Protein AF-A0A1N6IZY2-F1 (afdb_monomer)

Mean predicted aligned error: 10.43 Å

Structure (mmCIF, N/CA/C/O backbone):
data_AF-A0A1N6IZY2-F1
#
_entry.id   AF-A0A1N6IZY2-F1
#
loop_
_atom_site.group_PDB
_atom_site.id
_atom_site.type_symbol
_atom_site.label_atom_id
_atom_site.label_alt_id
_atom_site.label_comp_id
_atom_site.label_asym_id
_atom_site.label_entity_id
_atom_site.label_seq_id
_atom_site.pdbx_PDB_ins_code
_atom_site.Cartn_x
_atom_site.Cartn_y
_atom_site.Cartn_z
_atom_site.occupancy
_atom_site.B_iso_or_equiv
_atom_site.auth_seq_id
_atom_site.auth_comp_id
_atom_site.auth_asym_id
_atom_site.auth_atom_id
_atom_site.pdbx_PDB_model_num
ATOM 1 N N . MET A 1 1 ? 24.055 24.387 -54.851 1.00 26.03 1 MET A N 1
ATOM 2 C CA . MET A 1 1 ? 23.984 24.965 -53.488 1.00 26.03 1 MET A CA 1
ATOM 3 C C . MET A 1 1 ? 22.528 24.938 -53.028 1.00 26.03 1 MET A C 1
ATOM 5 O O . MET A 1 1 ? 21.697 25.238 -53.873 1.00 26.03 1 MET A O 1
ATOM 9 N N . PRO A 1 2 ? 22.194 24.720 -51.745 1.00 39.88 2 PRO A N 1
ATOM 10 C CA . PRO A 1 2 ? 22.764 23.781 -50.778 1.00 39.88 2 PRO A CA 1
ATOM 11 C C . PRO A 1 2 ? 21.695 22.894 -50.077 1.00 39.88 2 PRO A C 1
ATOM 13 O O . PRO A 1 2 ? 20.494 23.016 -50.289 1.00 39.88 2 PRO A O 1
ATOM 16 N N . HIS A 1 3 ? 22.217 21.978 -49.259 1.00 31.48 3 HIS A N 1
ATOM 17 C CA . HIS A 1 3 ? 21.619 20.873 -48.506 1.00 31.48 3 HIS A CA 1
ATOM 18 C C . HIS A 1 3 ? 20.500 21.202 -47.496 1.00 31.48 3 HIS A C 1
ATOM 20 O O . HIS A 1 3 ? 20.624 22.119 -46.689 1.00 31.48 3 HIS A O 1
ATOM 26 N N . LEU A 1 4 ? 19.509 20.302 -47.419 1.00 35.94 4 LEU A N 1
ATOM 27 C CA . LEU A 1 4 ? 18.670 20.055 -46.238 1.00 35.94 4 LEU A CA 1
ATOM 28 C C . LEU A 1 4 ? 19.427 19.158 -45.241 1.00 35.94 4 LEU A C 1
ATOM 30 O O . LEU A 1 4 ? 19.932 18.102 -45.627 1.00 35.94 4 LEU A O 1
ATOM 34 N N . SER A 1 5 ? 19.479 19.549 -43.962 1.00 37.81 5 SER A N 1
ATOM 35 C CA . SER A 1 5 ? 20.036 18.724 -42.879 1.00 37.81 5 SER A CA 1
ATOM 36 C C . SER A 1 5 ? 18.986 18.413 -41.808 1.00 37.81 5 SER A C 1
ATOM 38 O O . SER A 1 5 ? 18.181 19.265 -41.430 1.00 37.81 5 SER A O 1
ATOM 40 N N . LYS A 1 6 ? 19.003 17.161 -41.334 1.00 41.75 6 LYS A N 1
ATOM 41 C CA . LYS A 1 6 ? 18.193 16.628 -40.235 1.00 41.75 6 LYS A CA 1
ATOM 42 C C . LYS A 1 6 ? 18.539 17.356 -38.935 1.00 41.75 6 LYS A C 1
ATOM 44 O O . LYS A 1 6 ? 19.622 17.120 -38.405 1.00 41.75 6 LYS A O 1
ATOM 49 N N . ARG A 1 7 ? 17.616 18.148 -38.377 1.00 32.34 7 ARG A N 1
ATOM 50 C CA . ARG A 1 7 ? 17.574 18.435 -36.933 1.00 32.34 7 ARG A CA 1
ATOM 51 C C . ARG A 1 7 ? 16.245 19.065 -36.494 1.00 32.34 7 ARG A C 1
ATOM 53 O O . ARG A 1 7 ? 15.873 20.148 -36.923 1.00 32.34 7 ARG A O 1
ATOM 60 N N . THR A 1 8 ? 15.623 18.358 -35.550 1.00 34.31 8 THR A N 1
ATOM 61 C CA . THR A 1 8 ? 14.875 18.914 -34.413 1.00 34.31 8 THR A CA 1
ATOM 62 C C . THR A 1 8 ? 13.380 19.189 -34.594 1.00 34.31 8 THR A C 1
ATOM 64 O O . THR A 1 8 ? 12.865 20.276 -34.363 1.00 34.31 8 THR A O 1
ATOM 67 N N . PHE A 1 9 ? 12.673 18.099 -34.874 1.00 31.27 9 PHE A N 1
ATOM 68 C CA . PHE A 1 9 ? 11.411 17.739 -34.227 1.00 31.27 9 PHE A CA 1
ATOM 69 C C . PHE A 1 9 ? 11.637 17.701 -32.698 1.00 31.27 9 PHE A C 1
ATOM 71 O O . PHE A 1 9 ? 12.293 16.771 -32.247 1.00 31.27 9 PHE A O 1
ATOM 78 N N . LEU A 1 10 ? 11.247 18.747 -31.947 1.00 32.00 10 LEU A N 1
ATOM 79 C CA . LEU A 1 10 ? 11.059 18.799 -30.472 1.00 32.00 10 LEU A CA 1
ATOM 80 C C . LEU A 1 10 ? 10.998 20.265 -29.994 1.00 32.00 10 LEU A C 1
ATOM 82 O O . LEU A 1 10 ? 11.992 20.808 -29.520 1.00 32.00 10 LEU A O 1
ATOM 86 N N . ARG A 1 11 ? 9.830 20.911 -30.101 1.00 28.31 11 ARG A N 1
ATOM 87 C CA . ARG A 1 11 ? 9.460 22.103 -29.308 1.00 28.31 11 ARG A CA 1
ATOM 88 C C . ARG A 1 11 ? 7.939 22.215 -29.228 1.00 28.31 11 ARG A C 1
ATOM 90 O O . ARG A 1 11 ? 7.348 22.927 -30.028 1.00 28.31 11 ARG A O 1
ATOM 97 N N . SER A 1 12 ? 7.318 21.487 -28.299 1.00 28.22 12 SER A N 1
ATOM 98 C CA . SER A 1 12 ? 5.980 21.781 -27.742 1.00 28.22 12 SER A CA 1
ATOM 99 C C . SER A 1 12 ? 5.703 20.913 -26.505 1.00 28.22 12 SER A C 1
ATOM 101 O O . SER A 1 12 ? 4.715 20.200 -26.468 1.00 28.22 12 SER A O 1
ATOM 103 N N . ILE A 1 13 ? 6.587 20.944 -25.502 1.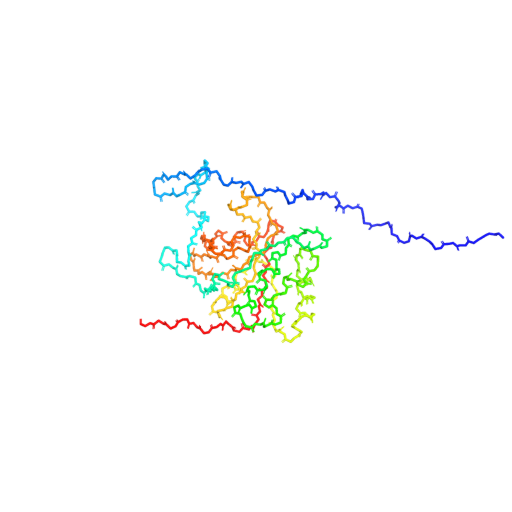00 28.56 13 ILE A N 1
ATOM 104 C CA . ILE A 1 13 ? 6.245 20.623 -24.102 1.00 28.56 13 ILE A CA 1
ATOM 105 C C . ILE A 1 13 ? 7.092 21.564 -23.241 1.00 28.56 13 ILE A C 1
ATOM 107 O O . ILE A 1 13 ? 8.236 21.276 -22.906 1.00 28.56 13 ILE A O 1
ATOM 111 N N . ALA A 1 14 ? 6.555 22.752 -22.985 1.00 29.17 14 ALA A N 1
ATOM 112 C CA . ALA A 1 14 ? 7.123 23.738 -22.077 1.00 29.17 14 ALA A CA 1
ATOM 113 C C . ALA A 1 14 ? 5.992 24.251 -21.181 1.00 29.17 14 ALA A C 1
ATOM 115 O O . ALA A 1 14 ? 5.401 25.289 -21.450 1.00 29.17 14 ALA A O 1
ATOM 116 N N . ALA A 1 15 ? 5.660 23.458 -20.166 1.00 29.06 15 ALA A N 1
ATOM 117 C CA . ALA A 1 15 ? 5.030 23.860 -18.910 1.00 29.06 15 ALA A CA 1
ATOM 118 C C . ALA A 1 15 ? 5.058 22.633 -17.985 1.00 29.06 15 ALA A C 1
ATOM 120 O O . ALA A 1 15 ? 4.802 21.525 -18.442 1.00 29.06 15 ALA A O 1
ATOM 121 N N . ILE A 1 16 ? 5.341 22.841 -16.697 1.00 29.08 16 ILE A N 1
ATOM 122 C CA . ILE A 1 16 ? 5.598 21.823 -15.656 1.00 29.08 16 ILE A CA 1
ATOM 123 C C . ILE A 1 16 ? 7.063 21.340 -15.618 1.00 29.08 16 ILE A C 1
ATOM 125 O O . ILE A 1 16 ? 7.386 20.162 -15.535 1.00 29.08 16 ILE A O 1
ATOM 129 N N . THR A 1 17 ? 7.985 22.301 -15.604 1.00 31.56 17 THR A N 1
ATOM 130 C CA . THR A 1 17 ? 9.212 22.192 -14.805 1.00 31.56 17 THR A CA 1
ATOM 131 C C . THR A 1 17 ? 9.039 23.068 -13.570 1.00 31.56 17 THR A C 1
ATOM 133 O O . THR A 1 17 ? 9.272 24.273 -13.629 1.00 31.56 17 THR A O 1
ATOM 136 N N . MET A 1 18 ? 8.618 22.474 -12.456 1.00 27.31 18 MET A N 1
ATOM 137 C CA . MET A 1 18 ? 8.897 23.006 -11.123 1.00 27.31 18 MET A CA 1
ATOM 138 C C . MET A 1 18 ? 9.460 21.857 -10.296 1.00 27.31 18 MET A C 1
ATOM 140 O O . MET A 1 18 ? 8.843 20.801 -10.186 1.00 27.31 18 MET A O 1
ATOM 144 N N . GLY A 1 19 ? 10.693 22.046 -9.831 1.00 25.36 19 GLY A N 1
ATOM 145 C CA . GLY A 1 19 ? 11.471 21.035 -9.138 1.00 25.36 19 GLY A CA 1
ATOM 146 C C . GLY A 1 19 ? 10.796 20.582 -7.851 1.00 25.36 19 GLY A C 1
ATOM 147 O O . GLY A 1 19 ? 10.454 21.396 -6.997 1.00 25.36 19 GLY A O 1
ATOM 148 N N . SER A 1 20 ? 10.659 19.268 -7.706 1.00 29.64 20 SER A N 1
ATOM 149 C CA . SER A 1 20 ? 10.486 18.651 -6.398 1.00 29.64 20 SER A CA 1
ATOM 150 C C . SER A 1 20 ? 11.829 18.746 -5.664 1.00 29.64 20 SER A C 1
ATOM 152 O O . SER A 1 20 ? 12.854 18.390 -6.258 1.00 29.64 20 SER A O 1
ATOM 154 N N . PRO A 1 21 ? 11.885 19.246 -4.419 1.00 30.88 21 PRO A N 1
ATOM 155 C CA . PRO A 1 21 ? 13.135 19.301 -3.685 1.00 30.88 21 PRO A CA 1
ATOM 156 C C . PRO A 1 21 ? 13.629 17.882 -3.397 1.00 30.88 21 PRO A C 1
ATOM 158 O O . PRO A 1 21 ? 12.852 16.948 -3.190 1.00 30.88 21 PRO A O 1
ATOM 161 N N . ALA A 1 22 ? 14.951 17.753 -3.429 1.00 31.12 22 ALA A N 1
ATOM 162 C CA . ALA A 1 22 ? 15.695 16.544 -3.141 1.00 31.12 22 ALA A CA 1
ATOM 163 C C . ALA A 1 22 ? 15.209 15.858 -1.853 1.00 31.12 22 ALA A C 1
ATOM 165 O O . ALA A 1 22 ? 15.053 16.498 -0.813 1.00 31.12 22 ALA A O 1
ATOM 166 N N . PHE A 1 23 ? 15.043 14.535 -1.924 1.00 38.53 23 PHE A N 1
ATOM 167 C CA . PHE A 1 23 ? 14.938 13.648 -0.767 1.00 38.53 23 PHE A CA 1
ATOM 168 C C . PHE A 1 23 ? 16.240 13.760 0.047 1.00 38.53 23 PHE A C 1
ATOM 170 O O . PHE A 1 23 ? 17.234 13.089 -0.224 1.00 38.53 23 PHE A O 1
ATOM 177 N N . GLY A 1 24 ? 16.255 14.675 1.013 1.00 30.94 24 GLY A N 1
ATOM 178 C CA . GLY A 1 24 ? 17.400 14.981 1.857 1.00 30.94 24 GLY A CA 1
ATOM 179 C C . GLY A 1 24 ? 16.979 15.062 3.317 1.00 30.94 24 GLY A C 1
ATOM 180 O O . GLY A 1 24 ? 16.247 15.961 3.701 1.00 30.94 24 GLY A O 1
ATOM 181 N N . GLN A 1 25 ? 17.508 14.130 4.112 1.00 27.73 25 GLN A N 1
ATOM 182 C CA . GLN A 1 25 ? 17.476 14.075 5.578 1.00 27.73 25 GLN A CA 1
ATOM 183 C C . GLN A 1 25 ? 16.106 13.824 6.230 1.00 27.73 25 GLN A C 1
ATOM 185 O O . GLN A 1 25 ? 15.314 14.723 6.491 1.00 27.73 25 GLN A O 1
ATOM 190 N N . ILE A 1 26 ? 15.903 12.567 6.635 1.00 38.81 26 ILE A N 1
ATOM 191 C CA . ILE A 1 26 ? 15.009 12.217 7.741 1.00 38.81 26 ILE A CA 1
ATOM 192 C C . ILE A 1 26 ? 15.511 12.987 8.970 1.00 38.81 26 ILE A C 1
ATOM 194 O O . ILE A 1 26 ? 16.562 12.659 9.527 1.00 38.81 26 ILE A O 1
ATOM 198 N N . LEU A 1 27 ? 14.792 14.039 9.366 1.00 33.94 27 LEU A N 1
ATOM 199 C CA . LEU A 1 27 ? 15.029 14.720 10.634 1.00 33.94 27 LEU A CA 1
ATOM 200 C C . LEU A 1 27 ? 14.915 13.681 11.758 1.00 33.94 27 LEU A C 1
ATOM 202 O O . LEU A 1 27 ? 13.948 12.921 11.821 1.00 33.94 27 LEU A O 1
ATOM 206 N N . LYS A 1 28 ? 15.928 13.621 12.630 1.00 30.73 28 LYS A N 1
ATOM 207 C CA . LYS A 1 28 ? 15.891 12.785 13.837 1.00 30.73 28 LYS A CA 1
ATOM 208 C C . LYS A 1 28 ? 14.615 13.125 14.625 1.00 30.73 28 LYS A C 1
ATOM 210 O O . LYS A 1 28 ? 14.356 14.316 14.808 1.00 30.73 28 LYS A O 1
ATOM 215 N N . PRO A 1 29 ? 13.834 12.139 15.105 1.00 38.81 29 PRO A N 1
ATOM 216 C CA . PRO A 1 29 ? 12.636 12.442 15.874 1.00 38.81 29 PRO A CA 1
ATOM 217 C C . PRO A 1 29 ? 13.006 13.225 17.141 1.00 38.81 29 PRO A C 1
ATOM 219 O O . PRO A 1 29 ? 13.958 12.879 17.847 1.00 38.81 29 PRO A O 1
ATOM 222 N N . ALA A 1 30 ? 12.255 14.297 17.395 1.00 41.53 30 ALA A N 1
ATOM 223 C CA . ALA A 1 30 ? 12.335 15.115 18.601 1.00 41.53 30 ALA A CA 1
ATOM 224 C C . ALA A 1 30 ? 12.075 14.268 19.872 1.00 41.53 30 ALA A C 1
ATOM 226 O O . ALA A 1 30 ? 11.455 13.203 19.783 1.00 41.53 30 ALA A O 1
ATOM 227 N N . PRO A 1 31 ? 12.562 14.698 21.055 1.00 38.88 31 PRO A N 1
ATOM 228 C CA . PRO A 1 31 ? 12.510 13.899 22.279 1.00 38.88 31 PRO A CA 1
ATOM 229 C C . PRO A 1 31 ? 11.082 13.523 22.694 1.00 38.88 31 PRO A C 1
ATOM 231 O O . PRO A 1 31 ? 10.149 14.315 22.586 1.00 38.88 31 PRO A O 1
ATOM 234 N N . LYS A 1 32 ? 10.947 12.299 23.217 1.00 44.34 32 LYS A N 1
ATOM 235 C CA . LYS A 1 32 ? 9.697 11.716 23.717 1.00 44.34 32 LYS A CA 1
ATOM 236 C C . LYS A 1 32 ? 9.216 12.453 24.971 1.00 44.34 32 LYS A C 1
ATOM 238 O O . LYS A 1 32 ? 9.990 12.617 25.915 1.00 44.34 32 LYS A O 1
ATOM 243 N N . ARG A 1 33 ? 7.930 12.808 25.028 1.00 49.81 33 ARG A N 1
ATOM 244 C CA . ARG A 1 33 ? 7.232 13.145 26.282 1.00 49.81 33 ARG A CA 1
ATOM 245 C C . ARG A 1 33 ? 5.971 12.300 26.416 1.00 49.81 33 ARG A C 1
ATOM 247 O O . ARG A 1 33 ? 5.330 11.990 25.418 1.00 49.81 33 ARG A O 1
ATOM 254 N N . ILE A 1 34 ? 5.641 11.914 27.647 1.00 47.94 34 ILE A N 1
ATOM 255 C CA . ILE A 1 34 ? 4.383 11.241 27.979 1.00 47.94 34 ILE A CA 1
ATOM 256 C C . ILE A 1 34 ? 3.525 12.252 28.735 1.00 47.94 34 ILE A C 1
ATOM 258 O O . ILE A 1 34 ? 3.953 12.745 29.777 1.00 47.94 34 ILE A O 1
ATOM 262 N N . ILE A 1 35 ? 2.343 12.565 28.204 1.00 48.62 35 ILE A N 1
ATOM 263 C CA . ILE A 1 35 ? 1.320 13.377 28.880 1.00 48.62 35 ILE A CA 1
ATOM 264 C C . ILE A 1 35 ? 0.031 12.556 28.870 1.00 48.62 35 ILE A C 1
ATOM 266 O O . ILE A 1 35 ? -0.360 12.055 27.818 1.00 48.62 35 ILE A O 1
ATOM 270 N N . ASP A 1 36 ? -0.583 12.360 30.038 1.00 41.34 36 ASP A N 1
ATOM 271 C CA . ASP A 1 36 ? -1.845 11.621 30.214 1.00 41.34 36 ASP A CA 1
ATOM 272 C C . ASP A 1 36 ? -1.877 10.242 29.524 1.00 41.34 36 ASP A C 1
ATOM 274 O O . ASP A 1 36 ? -2.862 9.843 28.906 1.00 41.34 36 ASP A O 1
ATOM 278 N N . GLY A 1 37 ? -0.758 9.511 29.591 1.00 39.62 37 GLY A N 1
ATOM 279 C CA . GLY A 1 37 ? -0.620 8.174 29.002 1.00 39.62 37 GLY A CA 1
ATOM 280 C C . GLY A 1 37 ? -0.422 8.145 27.481 1.00 39.62 37 GLY A C 1
ATOM 281 O O . GLY A 1 37 ? -0.352 7.062 26.906 1.00 39.62 37 GLY A O 1
ATOM 282 N N . ARG A 1 38 ? -0.290 9.300 26.817 1.00 42.03 38 ARG A N 1
ATOM 283 C CA . ARG A 1 38 ? -0.060 9.400 25.367 1.00 42.03 38 ARG A CA 1
ATOM 284 C C . ARG A 1 38 ? 1.405 9.700 25.067 1.00 42.03 38 ARG A C 1
ATOM 286 O O . ARG A 1 38 ? 1.998 10.588 25.680 1.00 42.03 38 ARG A O 1
ATOM 293 N N . ILE A 1 39 ? 1.986 8.965 24.118 1.00 47.09 39 ILE A N 1
ATOM 294 C CA . ILE A 1 39 ? 3.338 9.226 23.608 1.00 47.09 39 ILE A CA 1
ATOM 295 C C . ILE A 1 39 ? 3.253 10.408 22.645 1.00 47.09 39 ILE A C 1
ATOM 297 O O . ILE A 1 39 ? 2.624 10.306 21.595 1.00 47.09 39 ILE A O 1
ATOM 301 N N . ILE A 1 40 ? 3.900 11.515 22.995 1.00 45.56 40 ILE A N 1
ATOM 302 C CA . ILE A 1 40 ? 3.947 12.716 22.169 1.00 45.56 40 ILE A CA 1
ATOM 303 C C . ILE A 1 40 ? 5.320 12.825 21.500 1.00 45.56 40 ILE A C 1
ATOM 305 O O . ILE A 1 40 ? 6.363 12.788 22.164 1.00 45.56 40 ILE A O 1
ATOM 309 N N . TYR A 1 41 ? 5.300 12.989 20.177 1.00 43.47 41 TYR A N 1
ATOM 310 C CA . TYR A 1 41 ? 6.440 13.417 19.371 1.00 43.47 41 TYR A CA 1
ATOM 311 C C . TYR A 1 41 ? 6.241 14.900 18.998 1.00 43.47 41 TYR A C 1
ATOM 313 O O . TYR A 1 41 ? 5.484 15.208 18.083 1.00 43.47 41 TYR A O 1
ATOM 321 N N . GLY A 1 42 ? 6.898 15.827 19.708 1.00 47.53 42 GLY A N 1
ATOM 322 C CA . GLY A 1 42 ? 6.762 17.283 19.486 1.00 47.53 42 GLY A CA 1
ATOM 323 C C . GLY A 1 42 ? 5.617 17.955 20.266 1.00 47.53 42 GLY A C 1
ATOM 324 O O . GLY A 1 42 ? 5.081 17.367 21.192 1.00 47.53 42 GLY A O 1
ATOM 325 N N . ASP A 1 43 ? 5.253 19.196 19.924 1.00 31.50 43 ASP A N 1
ATOM 326 C CA . ASP A 1 43 ? 4.245 20.008 20.648 1.00 31.50 43 ASP A CA 1
ATOM 327 C C . ASP A 1 43 ? 2.797 19.824 20.133 1.00 31.50 43 ASP A C 1
ATOM 329 O O . ASP A 1 43 ? 1.938 20.684 20.328 1.00 31.50 43 ASP A O 1
ATOM 333 N N . PHE A 1 44 ? 2.493 18.712 19.456 1.00 38.50 44 PHE A N 1
ATOM 334 C CA . PHE A 1 44 ? 1.191 18.503 18.816 1.00 38.50 44 PHE A CA 1
ATOM 335 C C . PHE A 1 44 ? 0.320 17.506 1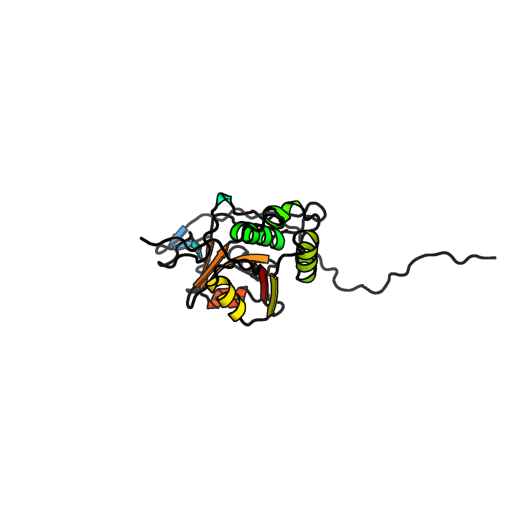9.590 1.00 38.50 44 PHE A C 1
ATOM 337 O O . PHE A 1 44 ? 0.635 16.323 19.704 1.00 38.50 44 PHE A O 1
ATOM 344 N N . VAL A 1 45 ? -0.819 17.991 20.093 1.00 33.53 45 VAL A N 1
ATOM 345 C CA . VAL A 1 45 ? -1.934 17.159 20.564 1.00 33.53 45 VAL A CA 1
ATOM 346 C C . VAL A 1 45 ? -2.812 16.854 19.351 1.00 33.53 45 VAL A C 1
ATOM 348 O O . VAL A 1 45 ? -3.526 17.729 18.865 1.00 33.53 45 VAL A O 1
ATOM 351 N N . TYR A 1 46 ? -2.731 15.632 18.825 1.00 46.59 46 TYR A N 1
ATOM 352 C CA . TYR A 1 46 ? -3.552 15.208 17.690 1.00 46.59 46 TYR A CA 1
ATOM 353 C C . TYR A 1 46 ? -4.983 14.891 18.146 1.00 46.59 46 TYR A C 1
ATOM 355 O O . TYR A 1 46 ? -5.204 14.388 19.250 1.00 46.59 46 TYR A O 1
ATOM 363 N N . GLY A 1 47 ? -5.962 15.244 17.306 1.00 40.62 47 GLY A N 1
ATOM 364 C CA . GLY A 1 47 ? -7.382 15.006 17.568 1.00 40.62 47 GLY A CA 1
ATOM 365 C C . GLY A 1 47 ? -7.701 13.519 17.747 1.00 40.62 47 GLY A C 1
ATOM 366 O O . GLY A 1 47 ? -6.915 12.658 17.365 1.00 40.62 47 GLY A O 1
ATOM 367 N N . ALA A 1 48 ? -8.877 13.220 18.301 1.00 50.78 48 ALA A N 1
ATOM 368 C CA . ALA A 1 48 ? -9.313 11.862 18.652 1.00 50.78 48 ALA A CA 1
ATOM 369 C C . ALA A 1 48 ? -9.298 10.832 17.494 1.00 50.78 48 ALA A C 1
ATOM 371 O O . ALA A 1 48 ? -9.356 9.639 17.769 1.00 50.78 48 ALA A O 1
ATOM 372 N N . ASP A 1 49 ? -9.171 11.282 16.239 1.00 65.25 49 ASP A N 1
ATOM 373 C CA . ASP A 1 49 ? -9.186 10.458 15.019 1.00 65.25 49 ASP A CA 1
ATOM 374 C C . ASP A 1 49 ? -7.807 10.328 14.324 1.00 65.25 49 ASP A C 1
ATOM 376 O O . ASP A 1 49 ? -7.739 9.779 13.222 1.00 65.25 49 ASP A O 1
ATOM 380 N N . GLY A 1 50 ? -6.731 10.882 14.903 1.00 76.00 50 GLY A N 1
ATOM 381 C CA . GLY A 1 50 ? -5.382 10.870 14.314 1.00 76.00 50 GLY A CA 1
ATOM 382 C C . GLY A 1 50 ? -4.752 9.475 14.239 1.00 76.00 50 GLY A C 1
ATOM 383 O O . GLY A 1 50 ? -5.207 8.543 14.905 1.00 76.00 50 GLY A O 1
ATOM 384 N N . ALA A 1 51 ? -3.698 9.326 13.431 1.00 89.56 51 ALA A N 1
ATOM 385 C CA . ALA A 1 51 ? -3.019 8.039 13.309 1.00 89.56 51 ALA A CA 1
ATOM 386 C C . ALA A 1 51 ? -2.055 7.766 14.474 1.00 89.56 51 ALA A C 1
ATOM 388 O O . ALA A 1 51 ? -1.413 8.672 15.010 1.00 89.56 51 ALA A O 1
ATOM 389 N N . VAL A 1 52 ? -1.926 6.494 14.849 1.00 93.44 52 VAL A N 1
ATOM 390 C CA . VAL A 1 52 ? -1.063 6.004 15.927 1.00 93.44 52 VAL A CA 1
ATOM 391 C C . VAL A 1 52 ? -0.176 4.885 15.395 1.00 93.44 52 VAL A C 1
ATOM 393 O O . VAL A 1 52 ? -0.613 4.020 14.640 1.00 93.44 52 VAL A O 1
ATOM 396 N N . VAL A 1 53 ? 1.093 4.896 15.799 1.00 95.00 53 VAL A N 1
ATOM 397 C CA . VAL A 1 53 ? 2.020 3.801 15.507 1.00 95.00 53 VAL A CA 1
ATOM 398 C C . VAL A 1 53 ? 1.872 2.718 16.567 1.00 95.00 53 VAL A C 1
ATOM 400 O O . VAL A 1 53 ? 2.096 2.999 17.744 1.00 95.00 53 VAL A O 1
ATOM 403 N N . ASP A 1 54 ? 1.548 1.499 16.147 1.00 93.00 54 ASP A N 1
ATOM 404 C CA . ASP A 1 54 ? 1.324 0.361 17.043 1.00 93.00 54 ASP A CA 1
ATOM 405 C C . ASP A 1 54 ? 1.827 -0.965 16.432 1.00 93.00 54 ASP A C 1
ATOM 407 O O . ASP A 1 54 ? 2.417 -0.999 15.342 1.00 93.00 54 ASP A O 1
ATOM 411 N N . GLY A 1 55 ? 1.629 -2.057 17.172 1.00 93.31 55 GLY A N 1
ATOM 412 C CA . GLY A 1 55 ? 1.847 -3.431 16.731 1.00 93.31 55 GLY A CA 1
ATOM 413 C C . GLY A 1 55 ? 0.693 -3.995 15.884 1.00 93.31 55 GLY A C 1
ATOM 414 O O . GLY A 1 55 ? -0.143 -3.241 15.385 1.00 93.31 55 GLY A O 1
ATOM 415 N N . PRO A 1 56 ? 0.639 -5.327 15.700 1.00 95.56 56 PRO A N 1
ATOM 416 C CA . PRO A 1 56 ? -0.410 -5.987 14.916 1.00 95.56 56 PRO A CA 1
ATOM 417 C C . PRO A 1 56 ? -1.789 -5.971 15.595 1.00 95.56 56 PRO A C 1
ATOM 419 O O . PRO A 1 56 ? -2.773 -6.358 14.972 1.00 95.56 56 PRO A O 1
ATOM 422 N N . ILE A 1 57 ? -1.873 -5.522 16.852 1.00 95.88 57 ILE A N 1
ATOM 423 C CA . ILE A 1 57 ? -3.116 -5.400 17.614 1.00 95.88 57 ILE A CA 1
ATOM 424 C C . ILE A 1 57 ? -3.246 -3.959 18.105 1.00 95.88 57 ILE A C 1
ATOM 426 O O . ILE A 1 57 ? -2.334 -3.458 18.758 1.00 95.88 57 ILE A O 1
ATOM 430 N N . HIS A 1 58 ? -4.391 -3.327 17.850 1.00 93.56 58 HIS A N 1
ATOM 431 C CA . HIS A 1 58 ? -4.727 -1.986 18.325 1.00 93.56 58 HIS A CA 1
ATOM 432 C C . HIS A 1 58 ? -6.144 -1.967 18.899 1.00 93.56 58 HIS A C 1
ATOM 434 O O . HIS A 1 58 ? -7.094 -2.377 18.241 1.00 93.56 58 HIS A O 1
ATOM 440 N N . ASN A 1 59 ? -6.308 -1.508 20.144 1.00 93.31 59 ASN A N 1
ATOM 441 C CA . ASN A 1 59 ? -7.609 -1.472 20.833 1.00 93.31 59 ASN A CA 1
ATOM 442 C C . ASN A 1 59 ? -8.388 -2.808 20.789 1.00 93.31 59 ASN A C 1
ATOM 444 O O . ASN A 1 59 ? -9.613 -2.819 20.688 1.00 93.31 59 ASN A O 1
ATOM 448 N N . GLY A 1 60 ? -7.677 -3.940 20.862 1.00 93.31 60 GLY A N 1
ATOM 449 C CA . GLY A 1 60 ? -8.267 -5.284 20.805 1.00 93.31 60 GLY A CA 1
ATOM 450 C C . GLY A 1 60 ? -8.625 -5.777 19.398 1.00 93.31 60 GLY A C 1
ATOM 451 O O . GLY A 1 60 ? -9.160 -6.874 19.273 1.00 93.31 60 GLY A O 1
ATOM 452 N N . VAL A 1 61 ? -8.323 -5.000 18.354 1.00 95.31 61 VAL A N 1
ATOM 453 C CA . VAL A 1 61 ? -8.495 -5.375 16.946 1.00 95.31 61 VAL A CA 1
ATOM 454 C C . VAL A 1 61 ? -7.156 -5.827 16.376 1.00 95.31 61 VAL A C 1
ATOM 456 O O . VAL A 1 61 ? -6.163 -5.116 16.505 1.00 95.31 61 VAL A O 1
ATOM 459 N N . GLU A 1 62 ? -7.127 -6.999 15.748 1.00 95.94 62 GLU A N 1
ATOM 460 C CA . GLU A 1 62 ? -5.947 -7.558 15.082 1.00 95.94 62 GLU A CA 1
ATOM 461 C C . GLU A 1 62 ? -5.966 -7.244 13.578 1.00 95.94 62 GLU A C 1
ATOM 463 O O . GLU A 1 62 ? -7.027 -7.194 12.946 1.00 95.94 62 GLU A O 1
ATOM 468 N N . ILE A 1 63 ? -4.794 -7.012 12.984 1.00 96.56 63 ILE A N 1
ATOM 469 C CA . ILE A 1 63 ? -4.671 -6.850 11.531 1.00 96.56 63 ILE A CA 1
ATOM 470 C C . ILE A 1 63 ? -5.178 -8.089 10.779 1.00 96.56 63 ILE A C 1
ATOM 472 O O . ILE A 1 63 ? -5.010 -9.219 11.221 1.00 96.56 63 ILE A O 1
ATOM 476 N N . GLN A 1 64 ? -5.781 -7.884 9.605 1.00 95.94 64 GLN A N 1
ATOM 477 C CA . GLN A 1 64 ? -6.257 -8.992 8.761 1.00 95.94 64 GLN A CA 1
ATOM 478 C C . GLN A 1 64 ? -5.104 -9.680 8.021 1.00 95.94 64 GLN A C 1
ATOM 480 O O . GLN A 1 64 ? -5.213 -10.840 7.626 1.00 95.94 64 GLN A O 1
ATOM 485 N N . ILE A 1 65 ? -4.016 -8.942 7.796 1.00 96.56 65 ILE A N 1
ATOM 486 C CA . ILE A 1 65 ? -2.861 -9.380 7.025 1.00 96.56 65 ILE A CA 1
ATOM 487 C C . ILE A 1 65 ? -1.597 -9.166 7.856 1.00 96.56 65 ILE A C 1
ATOM 489 O O . ILE A 1 65 ? -1.017 -8.081 7.858 1.00 96.56 65 ILE A O 1
ATOM 493 N N . ASP A 1 66 ? -1.162 -10.219 8.543 1.00 95.56 66 ASP A N 1
ATOM 494 C CA . ASP A 1 66 ? 0.064 -10.220 9.346 1.00 95.56 66 ASP A CA 1
ATOM 495 C C . ASP A 1 66 ? 1.238 -10.795 8.544 1.00 95.56 66 ASP A C 1
ATOM 497 O O . ASP A 1 66 ? 1.615 -11.965 8.662 1.00 95.56 66 ASP A O 1
ATOM 501 N N . LEU A 1 67 ? 1.801 -9.974 7.650 1.00 96.62 67 LEU A N 1
ATOM 502 C CA . LEU A 1 67 ? 3.046 -10.328 6.974 1.00 96.62 67 LEU A CA 1
ATOM 503 C C . LEU A 1 67 ? 4.177 -10.342 8.020 1.00 96.62 67 LEU A C 1
ATOM 505 O O . LEU A 1 67 ? 4.387 -9.338 8.694 1.00 96.62 67 LEU A O 1
ATOM 509 N N . PRO A 1 68 ? 4.967 -11.424 8.154 1.00 95.94 68 PRO A N 1
ATOM 510 C CA . PRO A 1 68 ? 6.015 -11.458 9.166 1.00 95.94 68 PRO A CA 1
ATOM 511 C C . PRO A 1 68 ? 7.041 -10.338 8.973 1.00 95.94 68 PRO A C 1
ATOM 513 O O . PRO A 1 68 ? 7.522 -10.124 7.861 1.00 95.94 68 PRO A O 1
ATOM 516 N N . VAL A 1 69 ? 7.475 -9.701 10.065 1.00 96.88 69 VAL A N 1
ATOM 517 C CA . VAL A 1 69 ? 8.433 -8.576 10.036 1.00 96.88 69 VAL A CA 1
ATOM 518 C C . VAL A 1 69 ? 9.693 -8.832 9.188 1.00 96.88 69 VAL A C 1
ATOM 520 O O . VAL A 1 69 ? 10.081 -7.932 8.441 1.00 96.88 69 VAL A O 1
ATOM 523 N N . PRO A 1 70 ? 10.332 -10.024 9.201 1.00 97.50 70 PRO A N 1
ATOM 524 C CA . PRO A 1 70 ? 11.479 -10.308 8.326 1.00 97.50 70 PRO A CA 1
ATOM 525 C C . PRO A 1 70 ? 11.162 -10.252 6.824 1.00 97.50 70 PRO A C 1
ATOM 527 O O . PRO A 1 70 ? 12.067 -10.143 5.998 1.00 97.50 70 PRO A O 1
ATOM 530 N N . GLN A 1 71 ? 9.884 -10.353 6.461 1.00 97.88 71 GLN A N 1
ATOM 531 C CA . GLN A 1 71 ? 9.392 -10.241 5.095 1.00 97.88 71 GLN A CA 1
ATOM 532 C C . GLN A 1 71 ? 8.999 -8.810 4.714 1.00 97.88 71 GLN A C 1
ATOM 534 O O . GLN A 1 71 ? 8.723 -8.572 3.536 1.00 97.88 71 GLN A O 1
ATOM 539 N N . HIS A 1 72 ? 9.034 -7.853 5.643 1.00 98.44 72 HIS A N 1
ATOM 540 C CA . HIS A 1 72 ? 8.852 -6.447 5.309 1.00 98.44 72 HIS A CA 1
ATOM 541 C C . HIS A 1 72 ? 10.016 -5.930 4.459 1.00 98.44 72 HIS A C 1
ATOM 543 O O . HIS A 1 72 ? 11.166 -6.354 4.597 1.00 98.44 72 HIS A O 1
ATOM 549 N N . ILE A 1 73 ? 9.718 -4.993 3.566 1.00 98.12 73 ILE A N 1
ATOM 550 C CA . ILE A 1 73 ? 10.678 -4.413 2.631 1.00 98.12 73 ILE A CA 1
ATOM 551 C C . ILE A 1 73 ? 10.729 -2.916 2.866 1.00 98.12 73 ILE A C 1
ATOM 553 O O . ILE A 1 73 ? 9.708 -2.232 2.824 1.00 98.12 73 ILE A O 1
ATOM 557 N N . LYS A 1 74 ? 11.945 -2.407 3.075 1.00 98.25 74 LYS A N 1
ATOM 558 C CA . LYS A 1 74 ? 12.182 -0.971 3.140 1.00 98.25 74 LYS A CA 1
ATOM 559 C C . LYS A 1 74 ? 12.244 -0.385 1.732 1.00 98.25 74 LYS A C 1
ATOM 561 O O . LYS A 1 74 ? 13.018 -0.864 0.906 1.00 98.25 74 LYS A O 1
ATOM 566 N N . ASN A 1 75 ? 11.478 0.668 1.483 1.00 98.12 75 ASN A N 1
ATOM 567 C CA . ASN A 1 75 ? 11.606 1.483 0.282 1.00 98.12 75 ASN A CA 1
ATOM 568 C C . ASN A 1 75 ? 12.972 2.195 0.227 1.00 98.12 75 ASN A C 1
ATOM 570 O O . ASN A 1 75 ? 13.537 2.590 1.250 1.00 98.12 75 ASN A O 1
ATOM 574 N N . PHE A 1 76 ? 13.504 2.357 -0.982 1.00 97.81 76 PHE A N 1
ATOM 575 C CA . PHE A 1 76 ? 14.762 3.043 -1.262 1.00 97.81 76 PHE A CA 1
ATOM 576 C C . PHE A 1 76 ? 14.691 3.784 -2.606 1.00 97.81 76 PHE A C 1
ATOM 578 O O . PHE A 1 76 ? 13.788 3.548 -3.409 1.00 97.81 76 PHE A O 1
ATOM 585 N N . GLY A 1 77 ? 15.625 4.712 -2.829 1.00 97.44 77 GLY A N 1
ATOM 586 C CA . GLY A 1 77 ? 15.728 5.458 -4.085 1.00 97.44 77 GLY A CA 1
ATOM 587 C C . GLY A 1 77 ? 16.252 4.578 -5.219 1.00 97.44 77 GLY A C 1
ATOM 588 O O . GLY A 1 77 ? 17.201 3.817 -5.023 1.00 97.44 77 GLY A O 1
ATOM 589 N N . ALA A 1 78 ? 15.639 4.667 -6.395 1.00 97.38 78 ALA A N 1
ATOM 590 C CA . ALA A 1 78 ? 16.004 3.834 -7.529 1.00 97.38 78 ALA A CA 1
ATOM 591 C C . ALA A 1 78 ? 17.406 4.173 -8.073 1.00 97.38 78 ALA A C 1
ATOM 593 O O . ALA A 1 78 ? 17.822 5.333 -8.010 1.00 97.38 78 ALA A O 1
ATOM 594 N N . PRO A 1 79 ? 18.141 3.197 -8.640 1.00 97.06 79 PRO A N 1
ATOM 595 C CA . PRO A 1 79 ? 19.510 3.419 -9.106 1.00 97.06 79 PRO A CA 1
ATOM 596 C C . PRO A 1 79 ? 19.671 4.498 -10.185 1.00 97.06 79 PRO A C 1
ATOM 598 O O . PRO A 1 79 ? 20.703 5.165 -10.213 1.00 97.06 79 PRO A O 1
ATOM 601 N N . ALA A 1 80 ? 18.694 4.659 -11.084 1.00 96.81 80 ALA A N 1
ATOM 602 C CA . ALA A 1 80 ? 18.827 5.540 -12.245 1.00 96.81 80 ALA A CA 1
ATOM 603 C C . ALA A 1 80 ? 18.514 7.015 -11.943 1.00 96.81 80 ALA A C 1
ATOM 605 O O . ALA A 1 80 ? 19.119 7.898 -12.546 1.00 96.81 80 ALA A O 1
ATOM 606 N N . ASP A 1 81 ? 17.574 7.288 -11.034 1.00 97.00 81 ASP A N 1
ATOM 607 C CA . ASP A 1 81 ? 17.031 8.637 -10.804 1.00 97.00 81 ASP A CA 1
ATOM 608 C C . ASP A 1 81 ? 16.910 9.031 -9.321 1.00 97.00 81 ASP A C 1
ATOM 610 O O . ASP A 1 81 ? 16.582 10.176 -9.011 1.00 97.00 81 ASP A O 1
ATOM 614 N N . GLY A 1 82 ? 17.180 8.109 -8.391 1.00 96.88 82 GLY A N 1
ATOM 615 C CA . GLY A 1 82 ? 17.049 8.329 -6.952 1.00 96.88 82 GLY A CA 1
ATOM 616 C C . GLY A 1 82 ? 15.607 8.483 -6.454 1.00 96.88 82 GLY A C 1
ATOM 617 O O . GLY A 1 82 ? 15.410 8.676 -5.253 1.00 96.88 82 GLY A O 1
ATOM 618 N N . LEU A 1 83 ? 14.596 8.385 -7.325 1.00 96.69 83 LEU A N 1
ATOM 619 C CA . LEU A 1 83 ? 13.191 8.502 -6.940 1.00 96.69 83 LEU A CA 1
ATOM 620 C C . LEU A 1 83 ? 12.753 7.277 -6.132 1.00 96.69 83 LEU A C 1
ATOM 622 O O . LEU A 1 83 ? 13.245 6.167 -6.329 1.00 96.69 83 LEU A O 1
ATOM 626 N N . GLY A 1 84 ? 11.802 7.468 -5.217 1.00 97.06 84 GLY A N 1
ATOM 627 C CA . GLY A 1 84 ? 11.316 6.393 -4.353 1.00 97.06 84 GLY A CA 1
ATOM 628 C C . GLY A 1 84 ? 10.690 5.232 -5.132 1.00 97.06 84 GLY A C 1
ATOM 629 O O . GLY A 1 84 ? 10.002 5.427 -6.134 1.00 97.06 84 GLY A O 1
ATOM 630 N N . LEU A 1 85 ? 10.886 4.017 -4.628 1.00 98.50 85 LEU A N 1
ATOM 631 C CA . LEU A 1 85 ? 10.335 2.767 -5.149 1.00 98.50 85 LEU A CA 1
ATOM 632 C C . LEU A 1 85 ? 9.147 2.250 -4.317 1.00 98.50 85 LEU A C 1
ATOM 634 O O . LEU A 1 85 ? 8.875 1.052 -4.333 1.00 98.50 85 LEU A O 1
ATOM 638 N N . CYS A 1 86 ? 8.427 3.122 -3.602 1.00 98.38 86 CYS A N 1
ATOM 639 C CA . CYS A 1 86 ? 7.373 2.739 -2.650 1.00 98.38 86 CYS A CA 1
ATOM 640 C C . CYS A 1 86 ? 6.331 1.789 -3.256 1.00 98.38 86 CYS A C 1
ATOM 642 O O . CYS A 1 86 ? 6.025 0.755 -2.671 1.00 98.38 86 CYS A O 1
ATOM 644 N N . VAL A 1 87 ? 5.889 2.057 -4.489 1.00 98.69 87 VAL A N 1
ATOM 645 C CA . VAL A 1 87 ? 4.965 1.183 -5.231 1.00 98.69 87 VAL A CA 1
ATOM 646 C C . VAL A 1 87 ? 5.515 -0.235 -5.387 1.00 98.69 87 VAL A C 1
ATOM 648 O O . VAL A 1 87 ? 4.791 -1.209 -5.211 1.00 98.69 87 VAL A O 1
ATOM 651 N N . PHE A 1 88 ? 6.804 -0.376 -5.690 1.00 98.75 88 PHE A N 1
ATOM 652 C CA . PHE A 1 88 ? 7.428 -1.679 -5.920 1.00 98.75 88 PHE A CA 1
ATOM 653 C C . PHE A 1 88 ? 7.873 -2.363 -4.627 1.00 98.75 88 PHE A C 1
ATOM 655 O O . PHE A 1 88 ? 7.955 -3.593 -4.592 1.00 98.75 88 PHE A O 1
ATOM 662 N N . ALA A 1 89 ? 8.122 -1.593 -3.564 1.00 98.81 89 ALA A N 1
ATOM 663 C CA . ALA A 1 89 ? 8.282 -2.112 -2.212 1.00 98.81 89 ALA A CA 1
ATOM 664 C C . ALA A 1 89 ? 6.992 -2.789 -1.752 1.00 98.81 89 ALA A C 1
ATOM 666 O O . ALA A 1 89 ? 7.022 -3.974 -1.417 1.00 98.81 89 ALA A O 1
ATOM 667 N N . SER A 1 90 ? 5.865 -2.082 -1.854 1.00 98.75 90 SER A N 1
ATOM 668 C CA . SER A 1 90 ? 4.551 -2.639 -1.542 1.00 98.75 90 SER A CA 1
ATOM 669 C C . SER A 1 90 ? 4.192 -3.811 -2.450 1.00 98.75 90 SER A C 1
ATOM 671 O O . SER A 1 90 ? 3.798 -4.870 -1.974 1.00 98.75 90 SER A O 1
ATOM 673 N N . MET A 1 91 ? 4.477 -3.721 -3.755 1.00 98.81 91 MET A N 1
ATOM 674 C CA . MET A 1 91 ? 4.231 -4.839 -4.677 1.00 98.81 91 MET A CA 1
ATOM 675 C C . MET A 1 91 ? 5.017 -6.090 -4.272 1.00 98.81 91 MET A C 1
ATOM 677 O O . MET A 1 91 ? 4.502 -7.202 -4.355 1.00 98.81 91 MET A O 1
ATOM 681 N N . SER A 1 92 ? 6.258 -5.913 -3.819 1.00 98.81 92 SER A N 1
ATOM 682 C CA . SER A 1 92 ? 7.098 -7.018 -3.364 1.00 98.81 92 SER A CA 1
ATOM 683 C C . SER A 1 92 ? 6.585 -7.617 -2.042 1.00 98.81 92 SER A C 1
ATOM 685 O O . SER A 1 92 ? 6.639 -8.835 -1.881 1.00 98.81 92 SER A O 1
ATOM 687 N N . MET A 1 93 ? 6.050 -6.807 -1.118 1.00 98.75 93 MET A N 1
ATOM 688 C CA . MET A 1 93 ? 5.435 -7.289 0.131 1.00 98.75 93 MET A CA 1
ATOM 689 C C . MET A 1 93 ? 4.118 -8.030 -0.131 1.00 98.75 93 MET A C 1
ATOM 691 O O . MET A 1 93 ? 3.967 -9.167 0.319 1.00 98.75 93 MET A O 1
ATOM 695 N N . ALA A 1 94 ? 3.231 -7.475 -0.960 1.00 98.50 94 ALA A N 1
ATOM 696 C CA . ALA A 1 94 ? 2.015 -8.152 -1.407 1.00 98.50 94 ALA A CA 1
ATOM 697 C C . ALA A 1 94 ? 2.328 -9.477 -2.126 1.00 98.50 94 ALA A C 1
ATOM 699 O O . ALA A 1 94 ? 1.710 -10.504 -1.855 1.00 98.50 94 ALA A O 1
ATOM 700 N N . ALA A 1 95 ? 3.354 -9.510 -2.982 1.00 98.44 95 ALA A N 1
ATOM 701 C CA . ALA A 1 95 ? 3.798 -10.742 -3.633 1.00 98.44 95 ALA A CA 1
ATOM 702 C C . ALA A 1 95 ? 4.325 -11.799 -2.646 1.0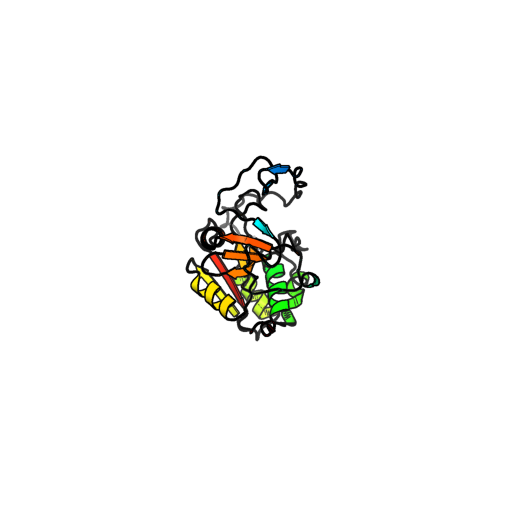0 98.44 95 ALA A C 1
ATOM 704 O O . ALA A 1 95 ? 4.174 -12.999 -2.886 1.00 98.44 95 ALA A O 1
ATOM 705 N N . ARG A 1 96 ? 4.960 -11.382 -1.543 1.00 98.12 96 ARG A N 1
ATOM 706 C CA . ARG A 1 96 ? 5.397 -12.295 -0.474 1.00 98.12 96 ARG A CA 1
ATOM 707 C C . ARG A 1 96 ? 4.201 -12.909 0.237 1.00 98.12 96 ARG A C 1
ATOM 709 O O . ARG A 1 96 ? 4.158 -14.132 0.342 1.00 98.12 96 ARG A O 1
ATOM 716 N N . TRP A 1 97 ? 3.221 -12.085 0.604 1.00 97.81 97 TRP A N 1
ATOM 717 C CA . TRP A 1 97 ? 1.953 -12.535 1.179 1.00 97.81 97 TRP A CA 1
ATOM 718 C C . TRP A 1 97 ? 1.242 -13.550 0.273 1.00 97.81 97 TRP A C 1
ATOM 720 O O . TRP A 1 97 ? 0.889 -14.639 0.705 1.00 97.81 97 TRP A O 1
ATOM 730 N N . HIS A 1 98 ? 1.133 -13.246 -1.018 1.00 97.00 98 HIS A N 1
ATOM 731 C CA . HIS A 1 98 ? 0.439 -14.081 -2.002 1.00 97.00 98 HIS A CA 1
ATOM 732 C C . HIS A 1 98 ? 1.262 -15.240 -2.582 1.00 97.00 98 HIS A C 1
ATOM 734 O O . HIS A 1 98 ? 0.804 -15.927 -3.493 1.00 97.00 98 HIS A O 1
ATOM 740 N N . HIS A 1 99 ? 2.497 -15.446 -2.116 1.00 96.25 99 HIS A N 1
ATOM 741 C CA . HIS A 1 99 ? 3.434 -16.422 -2.685 1.00 96.25 99 HIS A CA 1
ATOM 742 C C . HIS A 1 99 ? 3.683 -16.283 -4.208 1.00 96.25 99 HIS A C 1
ATOM 744 O O . HIS A 1 99 ? 4.050 -17.252 -4.877 1.00 96.25 99 HIS A O 1
ATOM 750 N N . VAL A 1 100 ? 3.573 -15.068 -4.760 1.00 97.62 100 VAL A N 1
ATOM 751 C CA . VAL A 1 100 ? 3.843 -14.753 -6.176 1.00 97.62 100 VAL A CA 1
ATOM 752 C C . VAL A 1 100 ? 5.346 -14.555 -6.383 1.00 97.62 100 VAL A C 1
ATOM 754 O O . VAL A 1 100 ? 5.873 -13.439 -6.354 1.00 97.62 100 VAL A O 1
ATOM 757 N N . ARG A 1 101 ? 6.067 -15.670 -6.539 1.00 97.06 101 ARG A N 1
ATOM 758 C CA . ARG A 1 101 ? 7.543 -15.740 -6.551 1.00 97.06 101 ARG A CA 1
ATOM 759 C C . ARG A 1 101 ? 8.201 -14.767 -7.528 1.00 97.06 101 ARG A C 1
ATOM 761 O O . ARG A 1 101 ? 9.258 -14.215 -7.232 1.00 97.06 101 ARG A O 1
ATOM 768 N N . GLU A 1 102 ? 7.578 -14.541 -8.676 1.00 97.81 102 GLU A N 1
ATOM 769 C CA . GLU A 1 102 ? 8.064 -13.679 -9.749 1.00 97.81 102 GLU A CA 1
ATOM 770 C C . GLU A 1 102 ? 8.274 -12.225 -9.292 1.00 97.81 102 GLU A C 1
ATOM 772 O O . GLU A 1 102 ? 9.201 -11.546 -9.763 1.00 97.81 102 GLU A O 1
ATOM 777 N N . LEU A 1 103 ? 7.444 -11.777 -8.341 1.00 98.38 103 LEU A N 1
ATOM 778 C CA . LEU A 1 103 ? 7.360 -10.395 -7.874 1.00 98.38 103 LEU A CA 1
ATOM 779 C C . LEU A 1 103 ? 7.909 -10.165 -6.459 1.00 98.38 103 LEU A C 1
ATOM 781 O O . LEU A 1 103 ? 8.147 -9.016 -6.104 1.00 98.38 103 LEU A O 1
ATOM 785 N N . GLN A 1 104 ? 8.195 -11.210 -5.671 1.00 97.81 104 GLN A N 1
ATOM 786 C CA . GLN A 1 104 ? 8.631 -11.094 -4.260 1.00 97.81 104 GLN A CA 1
ATOM 787 C C . GLN A 1 104 ? 9.845 -10.184 -4.012 1.00 97.81 104 GLN A C 1
ATOM 789 O O . GLN A 1 104 ? 10.046 -9.717 -2.891 1.00 97.81 104 GLN A O 1
ATOM 794 N N . ASN A 1 105 ? 10.672 -9.972 -5.038 1.00 97.69 105 ASN A N 1
ATOM 795 C CA . ASN A 1 105 ? 11.865 -9.124 -5.004 1.00 97.69 105 ASN A CA 1
ATOM 796 C C . ASN A 1 105 ? 11.910 -8.166 -6.208 1.00 97.69 105 ASN A C 1
ATOM 798 O O . ASN A 1 105 ? 12.994 -7.799 -6.670 1.00 97.69 105 ASN A O 1
ATOM 802 N N . VAL A 1 106 ? 10.750 -7.800 -6.772 1.00 98.31 106 VAL A N 1
ATOM 803 C CA . VAL A 1 106 ? 10.690 -6.961 -7.979 1.00 98.31 106 VAL A CA 1
ATOM 804 C C . VAL A 1 106 ? 11.285 -5.578 -7.744 1.00 98.31 106 VAL A C 1
ATOM 806 O O . VAL A 1 106 ? 11.904 -5.046 -8.659 1.00 98.31 106 VAL A O 1
ATOM 809 N N . ILE A 1 107 ? 11.217 -5.048 -6.517 1.00 98.31 107 ILE A N 1
ATOM 810 C CA . ILE A 1 107 ? 11.837 -3.767 -6.144 1.00 98.31 107 ILE A CA 1
ATOM 811 C C . ILE A 1 107 ? 13.315 -3.673 -6.562 1.00 98.31 107 ILE A C 1
ATOM 813 O O . ILE A 1 107 ? 13.742 -2.639 -7.061 1.00 98.31 107 ILE A O 1
ATOM 817 N N . HIS A 1 108 ? 14.084 -4.762 -6.455 1.00 98.25 108 HIS A N 1
ATOM 818 C CA . HIS A 1 108 ? 15.509 -4.790 -6.817 1.00 98.25 108 HIS A CA 1
ATOM 819 C C . HIS A 1 108 ? 15.763 -4.872 -8.328 1.00 98.25 108 HIS A C 1
ATOM 821 O O . HIS A 1 108 ? 16.901 -4.746 -8.774 1.00 98.25 108 HIS A O 1
ATOM 827 N N . LYS A 1 109 ? 14.715 -5.111 -9.121 1.00 97.94 109 LYS A N 1
ATOM 828 C CA . LYS A 1 109 ? 14.779 -5.185 -10.585 1.00 97.94 109 LYS A CA 1
ATOM 829 C C . LYS A 1 109 ? 14.421 -3.847 -11.240 1.00 97.94 109 LYS A C 1
ATOM 831 O O . LYS A 1 109 ? 14.735 -3.648 -12.411 1.00 97.94 109 LYS A O 1
ATOM 836 N N . ILE A 1 110 ? 13.780 -2.935 -10.509 1.00 98.12 110 ILE A N 1
ATOM 837 C CA . ILE A 1 110 ? 13.351 -1.638 -11.033 1.00 98.12 110 ILE A CA 1
ATOM 838 C C . ILE A 1 110 ? 14.516 -0.642 -11.008 1.00 98.12 110 ILE A C 1
ATOM 840 O O . ILE A 1 110 ? 15.142 -0.432 -9.974 1.00 98.12 110 ILE A O 1
ATOM 844 N N . GLN A 1 111 ? 14.796 -0.028 -12.161 1.00 97.44 111 GLN A N 1
ATOM 845 C CA . GLN A 1 111 ? 15.903 0.924 -12.320 1.00 97.44 111 GLN A CA 1
ATOM 846 C C . GLN A 1 111 ? 15.485 2.382 -12.095 1.00 97.44 111 GLN A C 1
ATOM 848 O O . GLN A 1 111 ? 16.246 3.144 -11.510 1.00 97.44 111 GLN A O 1
ATOM 853 N N . GLU A 1 112 ? 14.283 2.756 -12.532 1.00 97.69 112 GLU A N 1
ATOM 854 C CA . GLU A 1 112 ? 13.726 4.110 -12.408 1.00 97.69 112 GLU A CA 1
ATOM 855 C C . GLU A 1 112 ? 12.645 4.131 -11.332 1.00 97.69 112 GLU A C 1
ATOM 857 O O . GLU A 1 112 ? 11.770 3.256 -11.315 1.00 97.69 112 GLU A O 1
ATOM 862 N N . GLY A 1 113 ? 12.664 5.130 -10.458 1.00 95.62 113 GLY A N 1
ATOM 863 C CA . GLY A 1 113 ? 11.706 5.258 -9.372 1.00 95.62 113 GLY A CA 1
ATOM 864 C C . GLY A 1 113 ? 10.366 5.828 -9.821 1.00 95.62 113 GLY A C 1
ATOM 865 O O . GLY A 1 113 ? 10.075 5.985 -11.010 1.00 95.62 113 GLY A O 1
ATOM 866 N N . GLY A 1 114 ? 9.495 6.066 -8.845 1.00 95.06 114 GLY A N 1
ATOM 867 C CA . GLY A 1 114 ? 8.101 6.415 -9.080 1.00 95.06 114 GLY A CA 1
ATOM 868 C C . GLY A 1 114 ? 7.292 5.244 -9.644 1.00 95.06 114 GLY A C 1
ATOM 869 O O . GLY A 1 114 ? 7.773 4.418 -10.425 1.00 95.06 114 GLY A O 1
ATOM 870 N N . GLY A 1 115 ? 6.026 5.180 -9.261 1.00 95.69 115 GLY A N 1
ATOM 871 C CA . GLY A 1 115 ? 5.068 4.231 -9.807 1.00 95.69 115 GLY A CA 1
ATOM 872 C C . GLY A 1 115 ? 3.744 4.931 -10.056 1.00 95.69 115 GLY A C 1
ATOM 873 O O . GLY A 1 115 ? 3.340 5.806 -9.299 1.00 95.69 115 GLY A O 1
ATOM 874 N N . TYR A 1 116 ? 3.110 4.553 -11.152 1.00 96.06 116 TYR A N 1
ATOM 875 C CA . TYR A 1 116 ? 1.802 5.015 -11.596 1.00 96.06 116 TYR A CA 1
ATOM 876 C C . TYR A 1 116 ? 1.130 3.843 -12.329 1.00 96.06 116 TYR A C 1
ATOM 878 O O . TYR A 1 116 ? 1.851 2.905 -12.711 1.00 96.06 116 TYR A O 1
ATOM 886 N N . PRO A 1 117 ? -0.200 3.853 -12.520 1.00 97.12 117 PRO A N 1
ATOM 887 C CA . PRO A 1 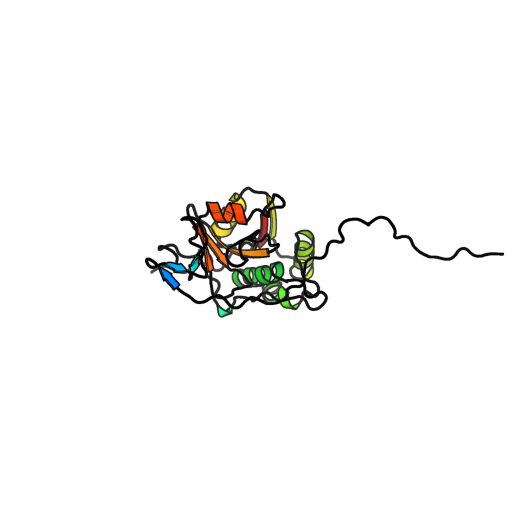117 ? -0.945 2.690 -13.001 1.00 97.12 117 PRO A CA 1
ATOM 888 C C . PRO A 1 117 ? -0.339 2.028 -14.243 1.00 97.12 117 PRO A C 1
ATOM 890 O O . PRO A 1 117 ? -0.046 0.833 -14.236 1.00 97.12 117 PRO A O 1
ATOM 893 N N . GLU A 1 118 ? -0.006 2.795 -15.277 1.00 98.12 118 GLU A N 1
ATOM 894 C CA . GLU A 1 118 ? 0.536 2.248 -16.522 1.00 98.12 118 GLU A CA 1
ATOM 895 C C . GLU A 1 118 ? 1.949 1.670 -16.353 1.00 98.12 118 GLU A C 1
ATOM 897 O O . GLU A 1 118 ? 2.357 0.783 -17.106 1.00 98.12 118 GLU A O 1
ATOM 902 N N . LYS A 1 119 ? 2.738 2.164 -15.389 1.00 98.25 119 LYS A N 1
ATOM 903 C CA . LYS A 1 119 ? 4.050 1.582 -15.063 1.00 98.25 119 LYS A CA 1
ATOM 904 C C . LYS A 1 119 ? 3.889 0.272 -14.301 1.00 98.25 119 LYS A C 1
ATOM 906 O O . LYS A 1 119 ? 4.619 -0.674 -14.589 1.00 98.25 119 LYS A O 1
ATOM 911 N N . VAL A 1 120 ? 2.923 0.204 -13.388 1.00 98.25 120 VAL A N 1
ATOM 912 C CA . VAL A 1 120 ? 2.557 -1.032 -12.685 1.00 98.25 120 VAL A CA 1
ATOM 913 C C . VAL A 1 120 ? 2.100 -2.101 -13.678 1.00 98.25 120 VAL A C 1
ATOM 915 O O . VAL A 1 120 ? 2.625 -3.213 -13.638 1.00 98.25 120 VAL A O 1
ATOM 918 N N . ASP A 1 121 ? 1.262 -1.745 -14.655 1.00 98.38 121 ASP A N 1
ATOM 919 C CA . ASP A 1 121 ? 0.851 -2.653 -15.733 1.00 98.38 121 ASP A CA 1
ATOM 920 C C . ASP A 1 121 ? 2.046 -3.233 -16.499 1.00 98.38 121 ASP A C 1
ATOM 922 O O . ASP A 1 121 ? 2.089 -4.429 -16.802 1.00 98.38 121 ASP A O 1
ATOM 926 N N . ARG A 1 122 ? 3.032 -2.390 -16.840 1.00 98.56 122 ARG A N 1
ATOM 927 C CA . ARG A 1 122 ? 4.248 -2.838 -17.536 1.00 98.56 122 ARG A CA 1
ATOM 928 C C . ARG A 1 122 ? 5.056 -3.810 -16.683 1.00 98.56 122 ARG A C 1
ATOM 930 O O . ARG A 1 122 ? 5.524 -4.813 -17.212 1.00 98.56 122 ARG A O 1
ATOM 937 N N . VAL A 1 123 ? 5.189 -3.541 -15.386 1.00 98.31 123 VAL A N 1
ATOM 938 C CA . VAL A 1 123 ? 5.910 -4.414 -14.450 1.00 98.31 123 VAL A CA 1
ATOM 939 C C . VAL A 1 123 ? 5.208 -5.766 -14.308 1.00 98.31 123 VAL A C 1
ATOM 941 O O . VAL A 1 123 ? 5.872 -6.794 -14.436 1.00 98.31 123 VAL A O 1
ATOM 944 N N . PHE A 1 124 ? 3.880 -5.797 -14.148 1.00 98.19 124 PHE A N 1
ATOM 945 C CA . PHE A 1 124 ? 3.124 -7.054 -14.128 1.00 98.19 124 PHE A CA 1
ATOM 946 C C . PHE A 1 124 ? 3.295 -7.842 -15.430 1.00 98.19 124 PHE A C 1
ATOM 948 O O . PHE A 1 124 ? 3.681 -9.008 -15.389 1.00 98.19 124 PHE A O 1
ATOM 955 N N . LYS A 1 125 ? 3.119 -7.201 -16.592 1.00 98.12 125 LYS A N 1
ATOM 956 C CA . LYS A 1 125 ? 3.308 -7.846 -17.905 1.00 98.12 125 LYS A CA 1
ATOM 957 C C . LYS A 1 125 ? 4.727 -8.381 -18.104 1.00 98.12 125 LYS A C 1
ATOM 959 O O . LYS A 1 125 ? 4.902 -9.429 -18.716 1.00 98.12 125 LYS A O 1
ATOM 964 N N . GLN A 1 126 ? 5.736 -7.668 -17.611 1.00 98.38 126 GLN A N 1
ATOM 965 C CA . GLN A 1 126 ? 7.134 -8.050 -17.782 1.00 98.38 126 GLN A CA 1
ATOM 966 C C . GLN A 1 126 ? 7.538 -9.215 -16.875 1.00 98.38 126 GLN A C 1
ATOM 968 O O . GLN A 1 126 ? 8.217 -10.133 -17.330 1.00 98.38 126 GLN A O 1
ATOM 973 N N . PHE A 1 127 ? 7.176 -9.162 -15.593 1.00 98.38 127 PHE A N 1
ATOM 974 C CA . PHE A 1 127 ? 7.705 -10.098 -14.600 1.00 98.38 127 PHE A CA 1
ATOM 975 C C . PHE A 1 127 ? 6.734 -11.222 -14.244 1.00 98.38 127 PHE A C 1
ATOM 977 O O . PHE A 1 127 ? 7.194 -12.314 -13.931 1.00 98.38 127 PHE A O 1
ATOM 984 N N . ALA A 1 128 ? 5.423 -10.992 -14.327 1.00 97.94 128 ALA A N 1
ATOM 985 C CA . ALA A 1 128 ? 4.388 -11.965 -13.986 1.00 97.94 128 ALA A CA 1
ATOM 986 C C . ALA A 1 128 ? 3.230 -11.937 -15.010 1.00 97.94 128 ALA A C 1
ATOM 988 O O . ALA A 1 128 ? 2.089 -11.663 -14.645 1.00 97.94 128 ALA A O 1
ATOM 989 N N . PRO A 1 129 ? 3.482 -12.233 -16.301 1.00 97.50 129 PRO A N 1
ATOM 990 C CA . PRO A 1 129 ? 2.507 -12.048 -17.388 1.00 97.50 129 PRO A CA 1
ATOM 991 C C . PRO A 1 129 ? 1.217 -12.872 -17.266 1.00 97.50 129 PRO A C 1
ATOM 993 O O . PRO A 1 129 ? 0.265 -12.612 -17.993 1.00 97.50 129 PRO A O 1
ATOM 996 N N . LYS A 1 130 ? 1.201 -13.891 -16.401 1.00 96.75 130 LYS A N 1
ATOM 997 C CA . LYS A 1 130 ? 0.043 -14.765 -16.151 1.00 96.75 130 LYS A CA 1
ATOM 998 C C . LYS A 1 130 ? -0.709 -14.415 -14.865 1.00 96.75 130 LYS A C 1
ATOM 1000 O O . LYS A 1 130 ? -1.642 -15.124 -14.511 1.00 96.75 130 LYS A O 1
ATOM 1005 N N . LEU A 1 131 ? -0.248 -13.409 -14.128 1.00 97.69 131 LEU A N 1
ATOM 1006 C CA . LEU A 1 131 ? -0.869 -13.002 -12.881 1.00 97.69 131 LEU A CA 1
ATOM 1007 C C . LEU A 1 131 ? -2.101 -12.156 -13.184 1.00 97.69 131 LEU A C 1
ATOM 1009 O O . LEU A 1 131 ? -1.990 -11.109 -13.822 1.00 97.69 131 LEU A O 1
ATOM 1013 N N . ASP A 1 132 ? -3.244 -12.578 -12.661 1.00 98.06 132 ASP A N 1
ATOM 1014 C CA . ASP A 1 132 ? -4.438 -11.748 -12.644 1.00 98.06 132 ASP A CA 1
ATOM 1015 C C . ASP A 1 132 ? -4.327 -10.704 -11.527 1.00 98.06 132 ASP A C 1
ATOM 1017 O O . ASP A 1 132 ? -3.968 -11.002 -10.384 1.00 98.06 132 ASP A O 1
ATOM 1021 N N . TYR A 1 133 ? -4.634 -9.455 -11.856 1.00 98.38 133 TYR A N 1
ATOM 1022 C CA . TYR A 1 133 ? -4.664 -8.335 -10.922 1.00 98.38 133 TYR A CA 1
ATOM 1023 C C . TYR A 1 133 ? -5.704 -7.316 -11.380 1.00 98.38 133 TYR A C 1
ATOM 1025 O O . TYR A 1 133 ? -6.126 -7.306 -12.537 1.00 98.38 133 TYR A O 1
ATOM 1033 N N . VAL A 1 134 ? -6.094 -6.436 -10.467 1.00 98.19 134 VAL A N 1
ATOM 1034 C CA . VAL A 1 134 ? -6.913 -5.263 -10.776 1.00 98.19 134 VAL A CA 1
ATOM 1035 C C . VAL A 1 134 ? -6.194 -4.003 -10.331 1.00 98.19 134 VAL A C 1
ATOM 1037 O O . VAL A 1 134 ? -5.462 -4.010 -9.339 1.00 98.19 134 VAL A O 1
ATOM 1040 N N . GLN A 1 135 ? -6.430 -2.917 -11.059 1.00 98.06 135 GLN A N 1
ATOM 1041 C CA . GLN A 1 135 ? -6.122 -1.566 -10.614 1.00 98.06 135 GLN A CA 1
ATOM 1042 C C . GLN A 1 135 ? -7.418 -0.768 -10.539 1.00 98.06 135 GLN A C 1
ATOM 1044 O O . GLN A 1 135 ? -8.306 -0.936 -11.375 1.00 98.06 135 GLN A O 1
ATOM 1049 N N . TYR A 1 136 ? -7.526 0.083 -9.529 1.00 98.00 136 TYR A N 1
ATOM 1050 C CA . TYR A 1 136 ? -8.693 0.917 -9.295 1.00 98.00 136 TYR A CA 1
ATOM 1051 C C . TYR A 1 136 ? -8.266 2.342 -8.990 1.00 98.00 136 TYR A C 1
ATOM 1053 O O . TYR A 1 136 ? -7.419 2.562 -8.126 1.00 98.00 136 TYR A O 1
ATOM 1061 N N . GLU A 1 137 ? -8.895 3.298 -9.667 1.00 97.44 137 GLU A N 1
ATOM 1062 C CA . GLU A 1 137 ? -8.753 4.724 -9.400 1.00 97.44 137 GLU A CA 1
ATOM 1063 C C . GLU A 1 137 ? -10.127 5.335 -9.128 1.00 97.44 137 GLU A C 1
ATOM 1065 O O . GLU A 1 137 ? -10.989 5.384 -10.009 1.00 97.44 137 GLU A O 1
ATOM 1070 N N . GLY A 1 138 ? -10.337 5.833 -7.913 1.00 96.62 138 GLY A N 1
ATOM 1071 C CA . GLY A 1 138 ? -11.623 6.381 -7.503 1.00 96.62 138 GLY A CA 1
ATOM 1072 C C . GLY A 1 138 ? -11.696 6.670 -6.011 1.00 96.62 138 GLY A C 1
ATOM 1073 O O . GLY A 1 138 ? -10.679 6.881 -5.357 1.00 96.62 138 GLY A O 1
ATOM 1074 N N . THR A 1 139 ? -12.915 6.736 -5.487 1.00 96.56 139 THR A N 1
ATOM 1075 C CA . THR A 1 139 ? -13.191 7.111 -4.090 1.00 96.56 139 THR A CA 1
ATOM 1076 C C . THR A 1 139 ? -14.096 6.114 -3.370 1.00 96.56 139 THR A C 1
ATOM 1078 O O . THR A 1 139 ? -14.391 6.311 -2.196 1.00 96.56 139 THR A O 1
ATOM 1081 N N . ASP A 1 140 ? -14.586 5.082 -4.063 1.00 96.94 140 ASP A N 1
ATOM 1082 C CA . ASP A 1 140 ? -15.417 4.037 -3.466 1.00 96.94 140 ASP A CA 1
ATOM 1083 C C . ASP A 1 140 ? -14.512 2.983 -2.804 1.00 96.94 140 ASP A C 1
ATOM 1085 O O . ASP A 1 140 ? -13.743 2.317 -3.504 1.00 96.94 140 ASP A O 1
ATOM 1089 N N . PRO A 1 141 ? -14.576 2.816 -1.471 1.00 97.38 141 PRO A N 1
ATOM 1090 C CA . PRO A 1 141 ? -13.727 1.869 -0.760 1.00 97.38 141 PRO A CA 1
ATOM 1091 C C . PRO A 1 141 ? -14.160 0.409 -0.907 1.00 97.38 141 PRO A C 1
ATOM 1093 O O . PRO A 1 141 ? -13.435 -0.463 -0.431 1.00 97.38 141 PRO A O 1
ATOM 1096 N N . SER A 1 142 ? -15.293 0.117 -1.558 1.00 97.94 142 SER A N 1
ATOM 1097 C CA . SER A 1 142 ? -15.847 -1.242 -1.651 1.00 97.94 142 SER A CA 1
ATOM 1098 C C . SER A 1 142 ? -14.850 -2.277 -2.191 1.00 97.94 142 SER A C 1
ATOM 1100 O O . SER A 1 142 ? -14.847 -3.431 -1.758 1.00 97.94 142 SER A O 1
ATOM 1102 N N . ILE A 1 143 ? -13.944 -1.865 -3.084 1.00 97.06 143 ILE A N 1
ATOM 1103 C CA . ILE A 1 143 ? -12.869 -2.723 -3.593 1.00 97.06 143 ILE A CA 1
ATOM 1104 C C . ILE A 1 143 ? -11.839 -3.091 -2.515 1.00 97.06 143 ILE A C 1
ATOM 1106 O O . ILE A 1 143 ? -11.351 -4.220 -2.502 1.00 97.06 143 ILE A O 1
ATOM 1110 N N . LEU A 1 144 ? -11.527 -2.167 -1.602 1.00 98.50 144 LEU A N 1
ATOM 1111 C CA . LEU A 1 144 ? -10.584 -2.386 -0.504 1.00 98.50 144 LEU A CA 1
ATOM 1112 C C . LEU A 1 144 ? -11.193 -3.318 0.543 1.00 98.50 144 LEU A C 1
ATOM 1114 O O . LEU A 1 144 ? -10.546 -4.282 0.948 1.00 98.50 144 LEU A O 1
ATOM 1118 N N . ASP A 1 145 ? -12.458 -3.076 0.904 1.00 98.06 145 ASP A N 1
ATOM 1119 C CA . ASP A 1 145 ? -13.219 -3.953 1.800 1.00 98.06 145 ASP A CA 1
ATOM 1120 C C . ASP A 1 145 ? -13.256 -5.383 1.246 1.00 98.06 145 ASP A C 1
ATOM 1122 O O . ASP A 1 145 ? -12.963 -6.353 1.949 1.00 98.06 145 ASP A O 1
ATOM 1126 N N . LYS A 1 146 ? -13.559 -5.517 -0.052 1.00 97.31 146 LYS A N 1
ATOM 1127 C CA . LYS A 1 146 ? -13.606 -6.815 -0.724 1.00 97.31 146 LYS A CA 1
ATOM 1128 C C . LYS A 1 146 ? -12.242 -7.499 -0.741 1.00 97.31 146 LYS A C 1
ATOM 1130 O O . LYS A 1 146 ? -12.173 -8.679 -0.401 1.00 97.31 146 LYS A O 1
ATOM 1135 N N . ALA A 1 147 ? -11.174 -6.787 -1.101 1.00 97.19 147 ALA A N 1
ATOM 1136 C CA . ALA A 1 147 ? -9.822 -7.341 -1.135 1.00 97.19 147 ALA A CA 1
ATOM 1137 C C . ALA A 1 147 ? -9.419 -7.925 0.228 1.00 97.19 147 ALA A C 1
ATOM 1139 O O . ALA A 1 147 ? -9.034 -9.092 0.304 1.00 97.19 147 ALA A O 1
ATOM 1140 N N . LEU A 1 148 ? -9.599 -7.156 1.302 1.00 96.88 148 LEU A N 1
ATOM 1141 C CA . LEU A 1 148 ? -9.235 -7.579 2.652 1.00 96.88 14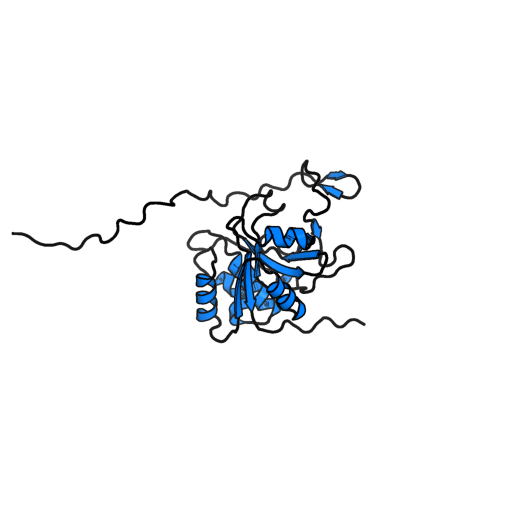8 LEU A CA 1
ATOM 1142 C C . LEU A 1 148 ? -10.120 -8.705 3.188 1.00 96.88 148 LEU A C 1
ATOM 1144 O O . LEU A 1 148 ? -9.607 -9.628 3.817 1.00 96.88 148 LEU A O 1
ATOM 1148 N N . SER A 1 149 ? -11.423 -8.697 2.882 1.00 94.31 149 SER A N 1
ATOM 1149 C CA . SER A 1 149 ? -12.323 -9.805 3.246 1.00 94.31 149 SER A CA 1
ATOM 1150 C C . SER A 1 149 ? -11.911 -11.151 2.634 1.00 94.31 149 SER A C 1
ATOM 1152 O O . SER A 1 149 ? -12.249 -12.203 3.168 1.00 94.31 149 SER A O 1
ATOM 1154 N N . GLU A 1 150 ? -11.162 -11.125 1.527 1.00 94.00 150 GLU A N 1
ATOM 1155 C CA . GLU A 1 150 ? -10.636 -12.310 0.839 1.00 94.00 150 GLU A CA 1
ATOM 1156 C C . GLU A 1 150 ? -9.149 -12.552 1.142 1.00 94.00 150 GLU A C 1
ATOM 1158 O O . GLU A 1 150 ? -8.486 -13.324 0.444 1.00 94.00 150 GLU A O 1
ATOM 1163 N N . GLY A 1 151 ? -8.611 -11.883 2.168 1.00 95.19 151 GLY A N 1
ATOM 1164 C CA . GLY A 1 151 ? -7.221 -12.020 2.593 1.00 95.19 151 GLY A CA 1
ATOM 1165 C C . GLY A 1 151 ? -6.222 -11.538 1.544 1.00 95.19 151 GLY A C 1
ATOM 1166 O O . GLY A 1 151 ? -5.112 -12.066 1.471 1.00 95.19 151 GLY A O 1
ATOM 1167 N N . ARG A 1 152 ? -6.601 -10.579 0.691 1.00 97.19 152 ARG A N 1
ATOM 1168 C CA . ARG A 1 152 ? -5.703 -9.989 -0.308 1.00 97.19 152 ARG A CA 1
ATOM 1169 C C . ARG A 1 152 ? -5.110 -8.692 0.189 1.00 97.19 152 ARG A C 1
ATOM 1171 O O . ARG A 1 152 ? -5.846 -7.880 0.731 1.00 97.19 152 ARG A O 1
ATOM 1178 N N . MET A 1 153 ? -3.802 -8.513 -0.016 1.00 98.12 153 MET A N 1
ATOM 1179 C CA . MET A 1 153 ? -3.051 -7.325 0.399 1.00 98.12 153 MET A CA 1
ATOM 1180 C C . MET A 1 153 ? -3.079 -6.277 -0.724 1.00 98.12 153 MET A C 1
ATOM 1182 O O . MET A 1 153 ? -2.315 -6.401 -1.687 1.00 98.12 153 MET A O 1
ATOM 1186 N N . PRO A 1 154 ? -3.966 -5.269 -0.661 1.00 98.50 154 PRO A N 1
ATOM 1187 C CA . PRO A 1 154 ? -3.945 -4.160 -1.600 1.00 98.50 154 PRO A CA 1
ATOM 1188 C C . PRO A 1 154 ? -2.756 -3.233 -1.327 1.00 98.50 154 PRO A C 1
ATOM 1190 O O . PRO A 1 154 ? -2.530 -2.809 -0.192 1.00 98.50 154 PRO A O 1
ATOM 1193 N N . GLY A 1 155 ? -2.061 -2.837 -2.392 1.00 98.69 155 GLY A N 1
ATOM 1194 C CA . GLY A 1 155 ? -1.258 -1.619 -2.352 1.00 98.69 155 GLY A CA 1
ATOM 1195 C C . GLY A 1 155 ? -2.173 -0.427 -2.586 1.00 98.69 155 GLY A C 1
ATOM 1196 O O . GLY A 1 155 ? -2.935 -0.435 -3.553 1.00 98.69 155 GLY A O 1
ATOM 1197 N N . VAL A 1 156 ? -2.119 0.577 -1.714 1.00 98.69 156 VAL A N 1
ATOM 1198 C CA . VAL A 1 156 ? -2.970 1.772 -1.763 1.00 98.69 156 VAL A CA 1
ATOM 1199 C C . VAL A 1 156 ? -2.152 3.053 -1.684 1.00 98.69 156 VAL A C 1
ATOM 1201 O O . VAL A 1 156 ? -1.109 3.111 -1.028 1.00 98.69 156 VAL A O 1
ATOM 1204 N N . THR A 1 157 ? -2.639 4.113 -2.325 1.00 97.94 157 THR A N 1
ATOM 1205 C CA . THR A 1 157 ? -2.052 5.440 -2.151 1.00 97.94 157 THR A CA 1
ATOM 1206 C C . THR A 1 157 ? -2.250 5.962 -0.736 1.00 97.94 157 THR A C 1
ATOM 1208 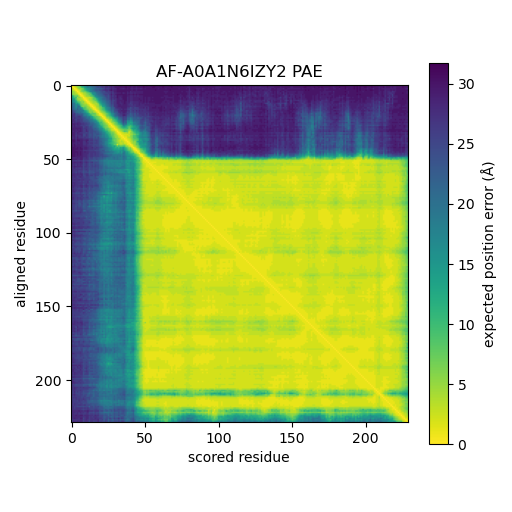O O . THR A 1 157 ? -3.274 5.719 -0.105 1.00 97.94 157 THR A O 1
ATOM 1211 N N . LEU A 1 158 ? -1.291 6.747 -0.265 1.00 96.56 158 LEU A N 1
ATOM 1212 C CA . LEU A 1 158 ? -1.423 7.584 0.916 1.00 96.56 158 LEU A CA 1
ATOM 1213 C C . LEU A 1 158 ? -1.004 8.998 0.519 1.00 96.56 158 LEU A C 1
ATOM 1215 O O . LEU A 1 158 ? 0.098 9.194 0.016 1.00 96.56 158 LEU A O 1
ATOM 1219 N N . GLY A 1 159 ? -1.904 9.963 0.686 1.00 96.25 159 GLY A N 1
ATOM 1220 C CA . GLY A 1 159 ? -1.728 11.336 0.221 1.00 96.25 159 GLY A CA 1
ATOM 1221 C C . GLY A 1 159 ? -1.095 12.275 1.240 1.00 96.25 159 GLY A C 1
ATOM 1222 O O . GLY A 1 159 ? -0.569 13.310 0.848 1.00 96.25 159 GLY A O 1
ATOM 1223 N N . TYR A 1 160 ? -1.159 11.947 2.530 1.00 94.50 160 TYR A N 1
ATOM 1224 C CA . TYR A 1 160 ? -0.532 12.673 3.640 1.00 94.50 160 TYR A CA 1
ATOM 1225 C C . TYR A 1 160 ? -0.630 11.833 4.927 1.00 94.50 160 TYR A C 1
ATOM 1227 O O . TYR A 1 160 ? -1.415 10.886 4.997 1.00 94.50 160 TYR A O 1
ATOM 1235 N N . GLY A 1 161 ? 0.141 12.185 5.958 1.00 91.88 161 GLY A N 1
ATOM 1236 C CA . GLY A 1 161 ? 0.068 11.551 7.281 1.00 91.88 161 GLY A CA 1
ATOM 1237 C C . GLY A 1 161 ? 1.053 12.155 8.281 1.00 91.88 161 GLY A C 1
ATOM 1238 O O . GLY A 1 161 ? 1.961 12.901 7.902 1.00 91.88 161 GLY A O 1
ATOM 1239 N N . GLU A 1 162 ? 0.902 11.838 9.566 1.00 90.38 162 GLU A N 1
ATOM 1240 C CA . GLU A 1 162 ? 1.706 12.404 10.658 1.00 90.38 162 GLU A CA 1
ATOM 1241 C C . GLU A 1 162 ? 3.183 12.027 10.523 1.00 90.38 162 GLU A C 1
ATOM 1243 O O . GLU A 1 162 ? 4.057 12.868 10.746 1.00 90.38 162 GLU A O 1
ATOM 1248 N N . ARG A 1 163 ? 3.477 10.805 10.054 1.00 92.44 163 ARG A N 1
ATOM 1249 C CA . ARG A 1 163 ? 4.850 10.366 9.739 1.00 92.44 163 ARG A CA 1
ATOM 1250 C C . ARG A 1 163 ? 5.552 11.256 8.709 1.00 92.44 163 ARG A C 1
ATOM 1252 O O . ARG A 1 163 ? 6.780 11.285 8.655 1.00 92.44 163 ARG A O 1
ATOM 1259 N N . TYR A 1 164 ? 4.771 12.003 7.935 1.00 93.69 164 TYR A N 1
ATOM 1260 C CA . TYR A 1 164 ? 5.206 12.921 6.889 1.00 93.69 164 TYR A CA 1
ATOM 1261 C C . TYR A 1 164 ? 4.866 14.376 7.224 1.00 93.69 164 TYR A C 1
ATOM 1263 O O . TYR A 1 164 ? 4.744 15.209 6.329 1.00 93.69 164 TYR A O 1
ATOM 1271 N N . GLN A 1 165 ? 4.701 14.697 8.514 1.00 92.12 165 GLN A N 1
ATOM 1272 C CA . GLN A 1 165 ? 4.429 16.057 8.999 1.00 92.12 165 GLN A CA 1
ATOM 1273 C C . GLN A 1 165 ? 3.182 16.682 8.352 1.00 92.12 165 GLN A C 1
ATOM 1275 O O . GLN A 1 165 ? 3.124 17.893 8.149 1.00 92.12 165 GLN A O 1
ATOM 1280 N N . MET A 1 166 ? 2.195 15.849 8.000 1.00 90.69 166 MET A N 1
ATOM 1281 C CA . MET A 1 166 ? 0.966 16.250 7.307 1.00 90.69 166 MET A CA 1
ATOM 1282 C C . MET A 1 166 ? 1.191 16.917 5.939 1.00 90.69 166 MET A C 1
ATOM 1284 O O . MET A 1 166 ? 0.283 17.553 5.406 1.00 90.69 166 MET A O 1
ATOM 1288 N N . GLN A 1 167 ? 2.378 16.768 5.344 1.00 92.62 167 GLN A N 1
ATOM 1289 C CA . GLN A 1 167 ? 2.641 17.237 3.988 1.00 92.62 167 GLN A CA 1
ATOM 1290 C C . GLN A 1 167 ? 1.959 16.329 2.967 1.00 92.62 167 GLN A C 1
ATOM 1292 O O . GLN A 1 167 ? 1.777 15.132 3.200 1.00 92.62 167 GLN A O 1
ATOM 1297 N N . THR A 1 168 ? 1.610 16.900 1.813 1.00 95.25 168 THR A N 1
ATOM 1298 C CA . THR A 1 168 ? 1.171 16.105 0.667 1.00 95.25 168 THR A CA 1
ATOM 1299 C C . THR A 1 168 ? 2.320 15.237 0.169 1.00 95.25 168 THR A C 1
ATOM 1301 O O . THR A 1 168 ? 3.419 15.734 -0.076 1.00 95.25 168 THR A O 1
ATOM 1304 N N . ILE A 1 169 ? 2.053 13.947 -0.004 1.00 95.06 169 ILE A N 1
ATOM 1305 C CA . ILE A 1 169 ? 3.012 12.948 -0.464 1.00 95.06 169 ILE A CA 1
ATOM 1306 C C . ILE A 1 169 ? 2.403 12.111 -1.588 1.00 95.06 169 ILE A C 1
ATOM 1308 O O . ILE A 1 169 ? 1.213 11.811 -1.596 1.00 95.06 169 ILE A O 1
ATOM 1312 N N . HIS A 1 170 ? 3.256 11.676 -2.511 1.00 93.88 170 HIS A N 1
ATOM 1313 C CA . HIS A 1 170 ? 2.930 10.629 -3.473 1.00 93.88 170 HIS A CA 1
ATOM 1314 C C . HIS A 1 170 ? 3.520 9.319 -2.966 1.00 93.88 170 HIS A C 1
ATOM 1316 O O . HIS A 1 170 ? 4.664 8.980 -3.279 1.00 93.88 170 HIS A O 1
ATOM 1322 N N . HIS A 1 171 ? 2.759 8.615 -2.132 1.00 97.44 171 HIS A N 1
ATOM 1323 C CA . HIS A 1 171 ? 3.224 7.397 -1.483 1.00 97.44 171 HIS A CA 1
ATOM 1324 C C . HIS A 1 171 ? 2.268 6.234 -1.720 1.00 97.44 171 HIS A C 1
ATOM 1326 O O . HIS A 1 171 ? 1.064 6.434 -1.851 1.00 97.44 171 HIS A O 1
ATOM 1332 N N . MET A 1 172 ? 2.819 5.025 -1.784 1.00 98.44 172 MET A N 1
ATOM 1333 C CA . MET A 1 172 ? 2.068 3.773 -1.835 1.00 98.44 172 MET A CA 1
ATOM 1334 C C . MET A 1 172 ? 2.487 2.939 -0.633 1.00 98.44 172 MET A C 1
ATOM 1336 O O . MET A 1 172 ? 3.684 2.807 -0.371 1.00 98.44 172 MET A O 1
ATOM 1340 N N . VAL A 1 173 ? 1.504 2.394 0.070 1.00 98.69 173 VAL A N 1
ATOM 1341 C CA . VAL A 1 173 ? 1.652 1.537 1.251 1.00 98.69 173 VAL A CA 1
ATOM 1342 C C . VAL A 1 173 ? 0.788 0.293 1.079 1.00 98.69 173 VAL A C 1
ATOM 1344 O O . VAL A 1 173 ? -0.079 0.267 0.208 1.00 98.69 173 VAL A O 1
ATOM 1347 N N . ASP A 1 174 ? 0.986 -0.727 1.906 1.00 98.81 174 ASP A N 1
ATOM 1348 C CA . ASP A 1 174 ? 0.090 -1.885 1.922 1.00 98.81 174 ASP A CA 1
ATOM 1349 C C . ASP A 1 174 ? -0.978 -1.680 2.991 1.00 98.81 174 ASP A C 1
ATOM 1351 O O . ASP A 1 174 ? -0.666 -1.408 4.151 1.00 98.81 174 ASP A O 1
ATOM 1355 N N . LEU A 1 175 ? -2.248 -1.791 2.613 1.00 98.81 175 LEU A N 1
ATOM 1356 C CA . LEU A 1 175 ? -3.346 -1.756 3.572 1.00 98.81 175 LEU A CA 1
ATOM 1357 C C . LEU A 1 175 ? -3.554 -3.178 4.108 1.00 98.81 175 LEU A C 1
ATOM 1359 O O . LEU A 1 175 ? -3.834 -4.103 3.349 1.00 98.81 175 LEU A O 1
ATOM 1363 N N . VAL A 1 176 ? -3.386 -3.340 5.422 1.00 98.56 176 VAL A N 1
ATOM 1364 C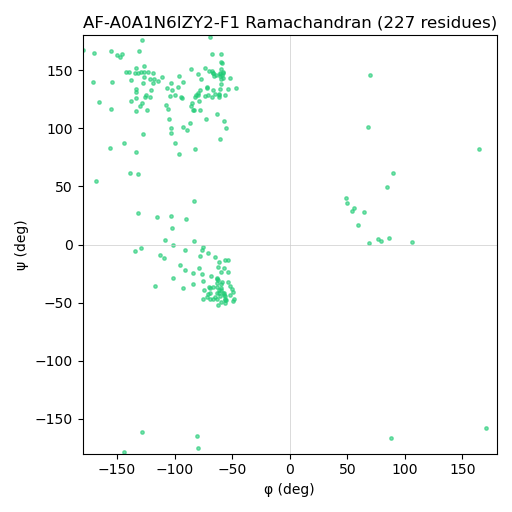 CA . VAL A 1 176 ? -3.338 -4.650 6.100 1.00 98.56 176 VAL A CA 1
ATOM 1365 C C . VAL A 1 176 ? -4.533 -4.905 7.019 1.00 98.56 176 VAL A C 1
ATOM 1367 O O . VAL A 1 176 ? -4.716 -6.018 7.512 1.00 98.56 176 VAL A O 1
ATOM 1370 N N . HIS A 1 177 ? -5.357 -3.885 7.252 1.00 98.50 177 HIS A N 1
ATOM 1371 C CA . HIS A 1 177 ? -6.625 -3.999 7.963 1.00 98.50 177 HIS A CA 1
ATOM 1372 C C . HIS A 1 177 ? -7.571 -2.882 7.522 1.00 98.50 177 HIS A C 1
ATOM 1374 O O . HIS A 1 177 ? -7.141 -1.735 7.384 1.00 98.50 177 HIS A O 1
ATOM 1380 N N . LEU A 1 178 ? -8.852 -3.200 7.355 1.00 98.44 178 LEU A N 1
ATOM 1381 C CA . LEU A 1 178 ? -9.932 -2.240 7.165 1.00 98.44 178 LEU A CA 1
ATOM 1382 C C . LEU A 1 178 ? -11.247 -2.879 7.621 1.00 98.44 178 LEU A C 1
ATOM 1384 O O . LEU A 1 178 ? -11.718 -3.845 7.022 1.00 98.44 178 LEU A O 1
ATOM 1388 N N . ASP A 1 179 ? -11.863 -2.305 8.646 1.00 97.12 179 ASP A N 1
ATOM 1389 C CA . ASP A 1 179 ? -13.188 -2.701 9.112 1.00 97.12 179 ASP A CA 1
ATOM 1390 C C . ASP A 1 179 ? -14.115 -1.478 9.217 1.00 97.12 179 ASP A C 1
ATOM 1392 O O . ASP A 1 179 ? -13.880 -0.444 8.582 1.00 97.12 179 ASP A O 1
ATOM 1396 N N . ALA A 1 180 ? -15.214 -1.593 9.966 1.00 96.00 180 ALA A N 1
ATOM 1397 C CA . ALA A 1 180 ? -16.167 -0.503 10.159 1.00 96.00 180 ALA A CA 1
ATOM 1398 C C . ALA A 1 180 ? -15.568 0.725 10.877 1.00 96.00 180 ALA A C 1
ATOM 1400 O O . ALA A 1 180 ? -16.019 1.847 10.640 1.00 96.00 180 ALA A O 1
ATOM 1401 N N . ASN A 1 181 ? -14.567 0.527 11.734 1.00 95.81 181 ASN A N 1
ATOM 1402 C CA . ASN A 1 181 ? -14.051 1.530 12.664 1.00 95.81 181 ASN A CA 1
ATOM 1403 C C . ASN A 1 181 ? -12.590 1.896 12.397 1.00 95.81 181 ASN A C 1
ATOM 1405 O O . ASN A 1 181 ? -12.223 3.062 12.546 1.00 95.81 181 ASN A O 1
ATOM 1409 N N . TRP A 1 182 ? -11.771 0.936 11.979 1.00 97.81 182 TRP A N 1
ATOM 1410 C CA . TRP A 1 182 ? -10.320 1.019 11.946 1.00 97.81 182 TRP A CA 1
ATOM 1411 C C . TRP A 1 182 ? -9.750 0.684 10.575 1.00 97.81 182 TRP A C 1
ATOM 1413 O O . TRP A 1 182 ? -10.318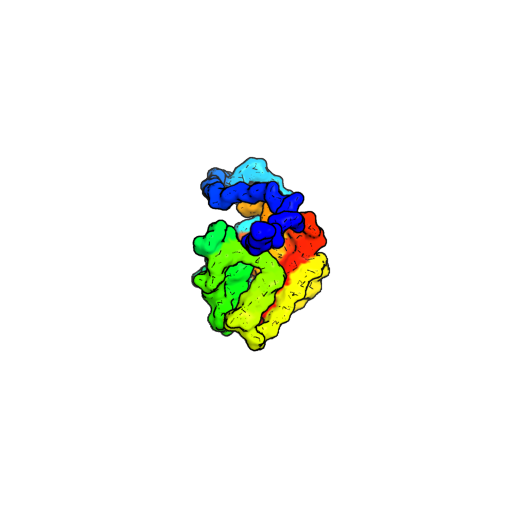 -0.061 9.778 1.00 97.81 182 TRP A O 1
ATOM 1423 N N . ALA A 1 183 ? -8.580 1.253 10.325 1.00 98.44 183 ALA A N 1
ATOM 1424 C CA . ALA A 1 183 ? -7.696 0.902 9.236 1.00 98.44 183 ALA A CA 1
ATOM 1425 C C . ALA A 1 183 ? -6.267 0.797 9.772 1.00 98.44 183 ALA A C 1
ATOM 1427 O O . ALA A 1 183 ? -5.888 1.550 10.674 1.00 98.44 183 ALA A O 1
ATOM 1428 N N . ALA A 1 184 ? -5.472 -0.093 9.185 1.00 98.50 184 ALA A N 1
ATOM 1429 C CA . ALA A 1 184 ? -4.043 -0.186 9.456 1.00 98.50 184 ALA A CA 1
ATOM 1430 C C . ALA A 1 184 ? -3.260 -0.300 8.153 1.00 98.50 184 ALA A C 1
ATOM 1432 O O . ALA A 1 184 ? -3.598 -1.109 7.284 1.00 98.50 184 ALA A O 1
ATOM 1433 N N . VAL A 1 185 ? -2.188 0.482 8.036 1.00 98.62 185 VAL A N 1
ATOM 1434 C CA . VAL A 1 185 ? -1.261 0.408 6.903 1.00 98.62 185 VAL A CA 1
ATOM 1435 C C . VAL A 1 185 ? 0.122 -0.056 7.349 1.00 98.62 185 VAL A C 1
ATOM 1437 O O . VAL A 1 185 ? 0.634 0.347 8.398 1.00 98.62 185 VAL A O 1
ATOM 1440 N N . LEU A 1 186 ? 0.736 -0.893 6.519 1.00 98.69 186 LEU A N 1
ATOM 1441 C CA . LEU A 1 186 ? 2.149 -1.228 6.565 1.00 98.69 186 LEU A CA 1
ATOM 1442 C C . LEU A 1 186 ? 2.897 -0.281 5.621 1.00 98.69 186 LEU A C 1
ATOM 1444 O O . LEU A 1 186 ? 2.906 -0.444 4.399 1.00 98.69 186 LEU A O 1
ATOM 1448 N N . ASP A 1 187 ? 3.527 0.735 6.204 1.00 98.56 187 ASP A N 1
ATOM 1449 C CA . ASP A 1 187 ? 4.298 1.720 5.455 1.00 98.56 187 ASP A CA 1
ATOM 1450 C C . ASP A 1 187 ? 5.724 1.211 5.190 1.00 98.56 187 ASP A C 1
ATOM 1452 O O . ASP A 1 187 ? 6.534 1.045 6.105 1.00 98.56 187 ASP A O 1
ATOM 1456 N N . ASN A 1 188 ? 6.062 1.006 3.915 1.00 98.56 188 ASN A N 1
ATOM 1457 C CA . ASN A 1 188 ? 7.381 0.538 3.481 1.00 98.56 188 ASN A CA 1
ATOM 1458 C C . ASN A 1 188 ? 8.541 1.521 3.767 1.00 98.56 188 ASN A C 1
ATOM 1460 O O . ASN A 1 188 ? 9.704 1.126 3.675 1.00 98.56 188 ASN A O 1
ATOM 1464 N N . ASN A 1 189 ? 8.291 2.770 4.172 1.00 98.12 189 ASN A N 1
ATOM 1465 C CA . ASN A 1 189 ? 9.333 3.645 4.728 1.00 98.12 189 ASN A CA 1
ATOM 1466 C C . ASN A 1 189 ? 9.650 3.320 6.199 1.00 98.12 189 ASN A C 1
ATOM 1468 O O . ASN A 1 189 ? 10.746 3.634 6.679 1.00 98.12 189 ASN A O 1
ATOM 1472 N N . PHE A 1 190 ? 8.734 2.641 6.897 1.00 97.56 190 PHE A N 1
ATOM 1473 C CA . PHE A 1 190 ? 8.833 2.286 8.312 1.00 97.56 190 PHE A CA 1
ATOM 1474 C C . PHE A 1 190 ? 8.512 0.802 8.602 1.00 97.56 190 PHE A C 1
ATOM 1476 O O . PHE A 1 190 ? 7.606 0.509 9.394 1.00 97.56 190 PHE A O 1
ATOM 1483 N N . PRO A 1 191 ? 9.275 -0.148 8.020 1.00 97.44 191 PRO A N 1
ATOM 1484 C CA . PRO A 1 191 ? 9.079 -1.574 8.258 1.00 97.44 191 PRO A CA 1
ATOM 1485 C C . PRO A 1 191 ? 9.045 -1.952 9.740 1.00 97.44 191 PRO A C 1
ATOM 1487 O O . PRO A 1 191 ? 9.828 -1.444 10.543 1.00 97.44 191 PRO A O 1
ATOM 1490 N N . GLY A 1 192 ? 8.184 -2.913 10.073 1.00 96.12 192 GLY A N 1
ATOM 1491 C CA . GLY A 1 192 ? 8.098 -3.493 11.420 1.00 96.12 192 GLY A CA 1
ATOM 1492 C C . GLY A 1 192 ? 7.190 -2.719 12.373 1.00 96.12 192 GLY A C 1
ATOM 1493 O O . GLY A 1 192 ? 7.119 -3.059 13.548 1.00 96.12 192 GLY A O 1
ATOM 1494 N N . THR A 1 193 ? 6.497 -1.697 11.873 1.00 95.56 193 THR A N 1
ATOM 1495 C CA . THR A 1 193 ? 5.464 -0.968 12.609 1.00 95.56 193 THR A CA 1
ATOM 1496 C C . THR A 1 193 ? 4.236 -0.793 11.734 1.00 95.56 193 THR A C 1
ATOM 1498 O O . THR A 1 193 ? 4.373 -0.700 10.513 1.00 95.56 193 THR A O 1
ATOM 1501 N N . TYR A 1 194 ? 3.068 -0.693 12.359 1.00 97.94 194 TYR A N 1
ATOM 1502 C CA . TYR A 1 194 ? 1.809 -0.424 11.677 1.00 97.94 194 TYR A CA 1
ATOM 1503 C C . TYR A 1 194 ? 1.320 0.970 12.046 1.00 97.94 194 TYR A C 1
ATOM 1505 O O . TYR A 1 194 ? 1.546 1.447 13.160 1.00 97.94 194 TYR A O 1
ATOM 1513 N N . GLU A 1 195 ? 0.699 1.656 11.096 1.00 97.31 195 GLU A N 1
ATOM 1514 C CA . GLU A 1 195 ? 0.028 2.926 11.352 1.00 97.31 195 GLU A CA 1
ATOM 1515 C C . GLU A 1 195 ? -1.479 2.694 11.353 1.00 97.31 195 GLU A C 1
ATOM 1517 O O . GLU A 1 195 ? -2.083 2.424 10.314 1.00 97.31 195 GLU A O 1
ATOM 1522 N N . TRP A 1 196 ? -2.051 2.762 12.550 1.00 97.62 196 TRP A N 1
ATOM 1523 C CA . TRP A 1 196 ? -3.468 2.591 12.822 1.00 97.62 196 TRP A CA 1
ATOM 1524 C C . TRP A 1 196 ? -4.173 3.937 12.818 1.00 97.62 196 TRP A C 1
ATOM 1526 O O . TRP A 1 196 ? -3.651 4.916 13.340 1.00 97.62 196 TRP A O 1
ATOM 1536 N N . MET A 1 197 ? -5.373 3.994 12.257 1.00 97.31 197 MET A N 1
ATOM 1537 C CA . MET A 1 197 ? -6.218 5.188 12.258 1.00 97.31 197 MET A CA 1
ATOM 1538 C C . MET A 1 197 ? -7.685 4.793 12.118 1.00 97.31 197 MET A C 1
ATOM 1540 O O . MET A 1 197 ? -7.997 3.661 11.745 1.00 97.31 197 MET A O 1
ATOM 1544 N N . SER A 1 198 ? -8.605 5.724 12.378 1.00 96.81 198 SER A N 1
ATOM 1545 C CA . SER A 1 198 ? -10.016 5.456 12.087 1.00 96.81 198 SER A CA 1
ATOM 1546 C C . SER A 1 198 ? -10.216 5.181 10.590 1.00 96.81 198 SER A C 1
ATOM 1548 O O . SER A 1 198 ? -9.562 5.800 9.744 1.00 96.81 198 SER A O 1
ATOM 1550 N N . ARG A 1 199 ? -11.172 4.312 10.239 1.00 97.19 199 ARG A N 1
ATOM 1551 C CA . ARG A 1 199 ? -11.573 4.049 8.844 1.00 97.19 199 ARG A CA 1
ATOM 1552 C C . ARG A 1 199 ? -11.816 5.361 8.098 1.00 97.19 199 ARG A C 1
ATOM 1554 O O . ARG A 1 199 ? -11.325 5.569 6.993 1.00 97.19 199 ARG A O 1
ATOM 1561 N N . LYS A 1 200 ? -12.554 6.276 8.731 1.00 96.44 200 LYS A N 1
ATOM 1562 C CA . LYS A 1 200 ? -12.877 7.600 8.188 1.00 96.44 200 LYS A CA 1
ATOM 1563 C C . LYS A 1 200 ? -11.623 8.401 7.845 1.00 96.44 200 LYS A C 1
ATOM 1565 O O . LYS A 1 200 ? -11.595 9.052 6.805 1.00 96.44 200 LYS A O 1
ATOM 1570 N N . GLU A 1 201 ? -10.622 8.393 8.715 1.00 95.88 201 GLU A N 1
ATOM 1571 C CA . GLU A 1 201 ? -9.383 9.128 8.485 1.00 95.88 201 GLU A CA 1
ATOM 1572 C C . GLU A 1 201 ? -8.544 8.485 7.377 1.00 95.88 201 GLU A C 1
ATOM 1574 O O . GLU A 1 201 ? -8.094 9.193 6.475 1.00 95.88 201 GLU A O 1
ATOM 1579 N N . PHE A 1 202 ? -8.441 7.154 7.360 1.00 97.62 202 PHE A N 1
ATOM 1580 C CA . PHE A 1 202 ? -7.789 6.437 6.265 1.00 97.62 202 PHE A CA 1
ATOM 1581 C C . PHE A 1 202 ? -8.414 6.769 4.911 1.00 97.62 202 PHE A C 1
ATOM 1583 O O . PHE A 1 202 ? -7.694 7.117 3.983 1.00 97.62 202 PHE A O 1
ATOM 1590 N N . LEU A 1 203 ? -9.744 6.742 4.793 1.00 96.50 203 LEU A N 1
ATOM 1591 C CA . LEU A 1 203 ? -10.413 7.018 3.519 1.00 96.50 203 LEU A CA 1
ATOM 1592 C C . LEU A 1 203 ? -10.158 8.436 2.996 1.00 96.50 203 LEU A C 1
ATOM 1594 O O . LEU A 1 203 ? -10.086 8.630 1.784 1.00 96.50 203 LEU A O 1
ATOM 1598 N N . LYS A 1 204 ? -9.964 9.422 3.880 1.00 95.31 204 LYS A N 1
ATOM 1599 C CA . LYS A 1 204 ? -9.532 10.763 3.456 1.00 95.31 204 LYS A CA 1
ATOM 1600 C C . LYS A 1 204 ? -8.094 10.760 2.943 1.00 95.31 204 LYS A C 1
ATOM 1602 O O . LYS A 1 204 ? -7.818 11.420 1.951 1.00 95.31 204 LYS A O 1
ATOM 1607 N N . ARG A 1 205 ? -7.191 10.039 3.614 1.00 95.81 205 ARG A N 1
ATOM 1608 C CA . ARG A 1 205 ? -5.762 9.984 3.261 1.00 95.81 205 ARG A CA 1
ATOM 1609 C C . ARG A 1 205 ? -5.488 9.131 2.036 1.00 95.81 205 ARG A C 1
ATOM 1611 O O . ARG A 1 205 ? -4.544 9.415 1.308 1.00 95.81 205 ARG A O 1
ATOM 1618 N N . TRP A 1 206 ? -6.289 8.096 1.812 1.00 97.19 206 TRP A N 1
ATOM 1619 C CA . TRP A 1 206 ? -6.187 7.240 0.638 1.00 97.19 206 TRP A CA 1
ATOM 1620 C C . TRP A 1 206 ? -6.415 8.041 -0.644 1.00 97.19 206 TRP A C 1
ATOM 1622 O O . TRP A 1 206 ? -5.701 7.863 -1.634 1.00 97.19 206 TRP A O 1
ATOM 1632 N N . ILE A 1 207 ? -7.369 8.972 -0.600 1.00 94.19 207 ILE A N 1
ATOM 1633 C CA . ILE A 1 207 ? -7.625 9.920 -1.675 1.00 94.19 207 ILE A CA 1
ATOM 1634 C C . ILE A 1 207 ? -6.493 10.947 -1.684 1.00 94.19 207 ILE A C 1
ATOM 1636 O O . ILE A 1 207 ? -6.401 11.816 -0.817 1.00 94.19 207 ILE A O 1
ATOM 1640 N N . HIS A 1 208 ? -5.625 10.868 -2.693 1.00 89.94 208 HIS A N 1
ATOM 1641 C CA . HIS A 1 208 ? -4.589 11.875 -2.874 1.00 89.94 208 HIS A CA 1
ATOM 1642 C C . HIS A 1 208 ? -5.246 13.254 -3.083 1.00 89.94 208 HIS A C 1
ATOM 1644 O O . HIS A 1 208 ? -6.301 13.322 -3.723 1.00 89.94 208 HIS A O 1
ATOM 1650 N N . PRO A 1 209 ? -4.632 14.373 -2.648 1.00 83.94 209 PRO A N 1
ATOM 1651 C CA . PRO A 1 209 ? -5.166 15.721 -2.884 1.00 83.94 209 PRO A CA 1
ATOM 1652 C C . PRO A 1 209 ? -5.470 16.079 -4.352 1.00 83.94 209 PRO A C 1
ATOM 1654 O O . PRO A 1 209 ? -6.168 17.052 -4.615 1.00 83.94 209 PRO A O 1
ATOM 1657 N N . SER A 1 210 ? -4.999 15.283 -5.317 1.00 79.06 210 SER A N 1
ATOM 1658 C CA . SER A 1 210 ? -5.390 15.366 -6.734 1.00 79.06 210 SER A CA 1
ATOM 1659 C C . SER A 1 210 ? -6.788 14.801 -7.045 1.00 79.06 210 SER A C 1
ATOM 1661 O O . SER A 1 210 ? -7.215 14.858 -8.195 1.00 79.06 210 SER A O 1
ATOM 1663 N N . GLY A 1 211 ? -7.506 14.263 -6.053 1.00 88.06 211 GLY A N 1
ATOM 1664 C CA . GLY A 1 211 ? -8.943 13.979 -6.110 1.00 88.06 211 GLY A CA 1
ATOM 1665 C C . GLY A 1 211 ? -9.351 12.510 -6.249 1.00 88.06 211 GLY A C 1
ATOM 1666 O O . GLY A 1 211 ? -10.545 12.236 -6.342 1.00 88.06 211 GLY A O 1
ATOM 1667 N N . LYS A 1 212 ? -8.409 11.560 -6.268 1.00 93.50 212 LYS A N 1
ATOM 1668 C CA . LYS A 1 212 ? -8.703 10.116 -6.332 1.00 93.50 212 LYS A CA 1
ATOM 1669 C C . LYS A 1 212 ? -7.730 9.318 -5.472 1.00 93.50 212 LYS A C 1
ATOM 1671 O O . LYS A 1 212 ? -6.569 9.703 -5.333 1.00 93.50 212 LYS A O 1
ATOM 1676 N N . GLY A 1 213 ? -8.208 8.210 -4.918 1.00 96.62 213 GLY A N 1
ATOM 1677 C CA . GLY A 1 213 ? -7.358 7.142 -4.411 1.00 96.62 213 GLY A CA 1
ATOM 1678 C C . GLY A 1 213 ? -6.998 6.180 -5.537 1.00 96.62 213 GLY A C 1
ATOM 1679 O O . GLY A 1 213 ? -7.760 6.020 -6.493 1.00 96.62 213 GLY A O 1
ATOM 1680 N N . TRP A 1 214 ? -5.837 5.548 -5.424 1.00 98.06 214 TRP A N 1
ATOM 1681 C CA . TRP A 1 214 ? -5.420 4.458 -6.298 1.00 98.06 214 TRP A CA 1
ATOM 1682 C C . TRP A 1 214 ? -5.136 3.217 -5.458 1.00 98.06 214 TRP A C 1
ATOM 1684 O O . TRP A 1 214 ? -4.639 3.309 -4.332 1.00 98.06 214 TRP A O 1
ATOM 1694 N N . ALA A 1 215 ? -5.504 2.060 -5.996 1.00 98.50 215 ALA A N 1
ATOM 1695 C CA . ALA A 1 215 ? -5.151 0.767 -5.449 1.00 98.50 215 ALA A CA 1
ATOM 1696 C C . ALA A 1 215 ? -4.793 -0.223 -6.559 1.00 98.50 215 ALA A C 1
ATOM 1698 O O . ALA A 1 215 ? -5.382 -0.189 -7.643 1.00 98.50 215 ALA A O 1
ATOM 1699 N N . TYR A 1 216 ? -3.883 -1.149 -6.263 1.00 98.62 216 TYR A N 1
ATOM 1700 C CA . TYR A 1 216 ? -3.740 -2.394 -7.015 1.00 98.62 216 TYR A CA 1
ATOM 1701 C C . TYR A 1 216 ? -3.991 -3.586 -6.092 1.00 98.62 216 TYR A C 1
ATOM 1703 O O . TYR A 1 216 ? -3.663 -3.552 -4.906 1.00 98.62 216 TYR A O 1
ATOM 1711 N N . VAL A 1 217 ? -4.543 -4.664 -6.648 1.00 98.56 217 VAL A N 1
ATOM 1712 C CA . VAL A 1 217 ? -4.800 -5.914 -5.921 1.00 98.56 217 VAL A CA 1
ATOM 1713 C C . VAL A 1 217 ? -4.414 -7.089 -6.808 1.00 98.56 217 VAL A C 1
ATOM 1715 O O . VAL A 1 217 ? -4.938 -7.225 -7.912 1.00 98.56 217 VAL A O 1
ATOM 1718 N N . MET A 1 218 ? -3.514 -7.952 -6.333 1.00 98.31 218 MET A N 1
ATOM 1719 C CA . MET A 1 218 ? -3.242 -9.235 -6.991 1.00 98.31 218 MET A CA 1
ATOM 1720 C C . MET A 1 218 ? -4.423 -10.170 -6.727 1.00 98.31 218 MET A C 1
ATOM 1722 O O . MET A 1 218 ? -4.792 -10.366 -5.574 1.00 98.31 218 MET A O 1
ATOM 1726 N N . LEU A 1 219 ? -5.015 -10.769 -7.761 1.00 97.00 219 LEU A N 1
ATOM 1727 C CA . LEU A 1 219 ? -6.169 -11.670 -7.630 1.00 97.00 219 LEU A CA 1
ATOM 1728 C C . LEU A 1 219 ? -5.752 -13.106 -7.279 1.00 97.00 219 LEU A C 1
ATOM 1730 O O . LEU A 1 219 ? -6.339 -14.084 -7.735 1.00 97.00 219 LEU A O 1
ATOM 1734 N N . VAL A 1 220 ? -4.733 -13.227 -6.435 1.00 93.69 220 VAL A N 1
ATOM 1735 C CA . VAL A 1 220 ? -4.257 -14.489 -5.869 1.00 93.69 220 VAL A CA 1
ATOM 1736 C C . VAL A 1 220 ? -4.765 -14.548 -4.429 1.00 93.69 220 VAL A C 1
ATOM 1738 O O . VAL A 1 220 ? -4.785 -13.515 -3.759 1.00 93.69 220 VAL A O 1
ATOM 1741 N N . PRO A 1 221 ? -5.242 -15.697 -3.926 1.00 87.94 221 PRO A N 1
ATOM 1742 C CA . PRO A 1 221 ? -5.600 -15.805 -2.516 1.00 87.94 221 PRO A CA 1
ATOM 1743 C C . PRO A 1 221 ? -4.384 -15.527 -1.618 1.00 87.94 221 PRO A C 1
ATOM 1745 O O . PRO A 1 221 ? -3.234 -15.728 -2.018 1.00 87.94 221 PRO A O 1
ATOM 1748 N N . GLY A 1 222 ? -4.631 -15.019 -0.413 1.00 86.88 222 GLY A N 1
ATOM 1749 C CA . GLY A 1 222 ? -3.616 -14.990 0.639 1.00 86.88 222 GLY A CA 1
ATOM 1750 C C . GLY A 1 222 ? -3.297 -16.397 1.171 1.00 86.88 222 GLY A C 1
ATOM 1751 O O . GLY A 1 222 ? -3.911 -17.382 0.740 1.00 86.88 222 GLY A O 1
ATOM 1752 N N . PRO A 1 223 ? -2.360 -16.515 2.126 1.00 88.56 223 PRO A N 1
ATOM 1753 C CA . PRO A 1 223 ? -2.205 -17.728 2.910 1.00 88.56 223 PRO A CA 1
ATOM 1754 C C . PRO A 1 223 ? -3.510 -18.020 3.676 1.00 88.56 223 PRO A C 1
ATOM 1756 O O . PRO A 1 223 ? -4.316 -17.111 3.904 1.00 88.56 223 PRO A O 1
ATOM 1759 N N . PRO A 1 224 ? -3.755 -19.284 4.066 1.00 81.38 224 PRO A N 1
ATOM 1760 C CA . PRO A 1 224 ? -4.924 -19.620 4.868 1.00 81.38 224 PRO A CA 1
ATOM 1761 C C . PRO A 1 224 ? -4.925 -18.819 6.181 1.00 81.38 224 PRO A C 1
ATOM 1763 O O . PRO A 1 224 ? -3.848 -18.533 6.714 1.00 81.38 224 PRO A O 1
ATOM 1766 N N . PRO A 1 225 ? -6.110 -18.469 6.714 1.00 75.69 225 PRO A N 1
ATOM 1767 C CA . PRO A 1 225 ? -6.206 -17.761 7.984 1.00 75.69 225 PRO A CA 1
ATOM 1768 C C . PRO A 1 225 ? -5.536 -18.566 9.101 1.00 75.69 225 PRO A C 1
ATOM 1770 O O . PRO A 1 225 ? -5.534 -19.802 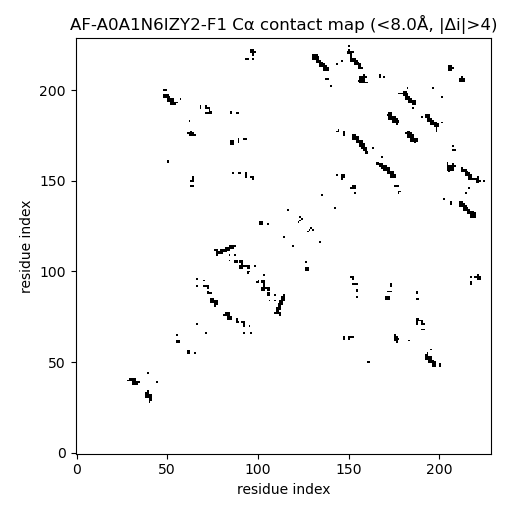9.081 1.00 75.69 225 PRO A O 1
ATOM 1773 N N . ILE A 1 226 ? -4.972 -17.857 10.080 1.00 68.88 226 ILE A N 1
ATOM 1774 C CA . ILE A 1 226 ? -4.362 -18.477 11.256 1.00 68.88 226 ILE A CA 1
ATOM 1775 C C . ILE A 1 226 ? -5.460 -19.254 12.004 1.00 68.88 226 ILE A C 1
ATOM 1777 O O . ILE A 1 226 ? -6.507 -18.680 12.305 1.00 68.88 226 ILE A O 1
ATOM 1781 N N . PRO A 1 227 ? -5.272 -20.552 12.300 1.00 69.69 227 PRO A N 1
ATOM 1782 C CA . PRO A 1 227 ? -6.227 -21.296 13.109 1.00 69.69 227 PRO A CA 1
ATOM 1783 C C . PRO A 1 227 ? -6.347 -20.680 14.508 1.00 69.69 227 PRO A C 1
ATOM 1785 O O . PRO A 1 227 ? -5.337 -20.478 15.183 1.00 69.69 227 PRO A O 1
ATOM 1788 N N . HIS A 1 228 ? -7.574 -20.426 14.958 1.00 68.81 228 HIS A N 1
ATOM 1789 C CA . HIS A 1 228 ? -7.852 -20.064 16.346 1.00 68.81 228 HIS A CA 1
ATOM 1790 C C . HIS A 1 228 ? -8.215 -21.339 17.123 1.00 68.81 228 HIS A C 1
ATOM 1792 O O . HIS A 1 228 ? -9.073 -22.101 16.672 1.00 68.81 228 HIS A O 1
ATOM 1798 N N . ASN A 1 229 ? -7.529 -21.582 18.246 1.00 53.28 229 ASN A N 1
ATOM 1799 C CA . ASN A 1 229 ? -7.819 -22.683 19.177 1.00 53.28 229 ASN A CA 1
ATOM 1800 C C . ASN A 1 229 ? -8.895 -22.292 20.189 1.00 53.28 229 ASN A C 1
ATOM 1802 O O . ASN A 1 229 ? -8.885 -21.115 20.615 1.00 53.28 229 ASN A O 1
#

Secondary structure (DSSP, 8-state):
--------------S---PPPP----PPPPPEEEETTEEEESS----TT--EEE-SEETTEEPS----GGG-----B-TTT--B-HHHHHHHHHHHHTT-TTTTTGGGG--S----HHHHHHHHHHH-TT--EEEEEES-THHHHHHHHTT---EEEE---GGGTT----EEEEEEEE-SSEEEEE-TTSTT-EEEEEHHHHHHHHS-TTS-EEEEEE-S--SPPPPP-

Radius of gyration: 20.2 Å; Cα contacts (8 Å, |Δi|>4): 396; chains: 1; bounding box: 40×48×84 Å

Sequence (229 aa):
MPHLSKRTFLRSIAAITMGSPAFGQILKPAPKRIIDGRIIYGDFVYGADGAVVDGPIHNGVEIQIDLPVPQHIKNFGAPADGLGLCVFASMSMAARWHHVRELQNVIHKIQEGGGYPEKVDRVFKQFAPKLDYVQYEGTDPSILDKALSEGRMPGVTLGYGERYQMQTIHHMVDLVHLDANWAAVLDNNFPGTYEWMSRKEFLKRWIHPSGKGWAYVMLVPGPPPIPHN

pLDDT: mean 82.97, std 24.83, range [25.36, 98.81]

Solvent-accessible surface area (backbone atoms only — not comparable to full-atom values): 13495 Å² total; per-residue (Å²): 138,84,85,89,76,96,80,77,94,81,88,88,85,90,79,87,87,74,86,77,78,76,97,70,77,85,73,78,81,61,73,80,44,77,58,98,89,40,85,30,73,60,96,64,85,73,61,101,58,52,74,43,81,43,64,69,55,57,100,89,44,64,51,72,52,81,72,57,59,90,63,51,40,71,42,50,57,16,83,73,68,55,32,52,28,32,49,37,22,27,47,12,38,35,18,52,55,42,66,39,73,67,34,42,61,40,46,82,71,50,46,62,32,63,72,50,72,74,56,50,52,50,49,40,55,71,59,38,68,84,63,58,63,50,76,51,78,42,84,75,58,64,64,57,50,52,35,48,76,56,46,25,53,31,34,30,32,36,14,43,39,75,98,54,76,62,39,83,44,97,42,34,24,27,46,29,31,71,57,95,60,37,25,29,31,42,39,26,88,47,59,80,42,28,44,34,28,30,28,72,50,44,59,56,25,26,29,25,91,91,75,40,18,43,37,38,37,58,73,47,59,33,67,80,79,82,85,82,132

Nearest PDB structures (foldseek):
  1pxv-assembly1_A  TM=5.131E-01  e=2.089E-03  Staphylococcus aureus
  1y4h-assembly1_A  TM=4.619E-01  e=1.645E-03  Staphylococcus aureus
  6xzt-assembly2_B  TM=3.199E-01  e=1.246E+00  Thermus oshimai JL-2
  5n8o-assembly1_A  TM=3.196E-01  e=1.893E+00  Escherichia coli
  7ada-assembly2_B  TM=2.911E-01  e=2.009E+00  Thermus oshimai JL-2

Foldseek 3Di:
DDDDDDDDPDDDDPDPPDDDDDPDDDDDFADWDADPNDTDGPPDDDDPFAKDKDAQADPNDGWLACQDLVLQAAWFQAQAGRATAQVLSLQLSLCSQLVVVQRVPCSVVDRHHDDDDVNVVVSCCVRPVPWDKDKDKAQDCVVVVVCSVQVWWKWKFFQAHVSRVRHGDGHTWTWGHDDQFKTWTQGSNDGPIIIMGTNVVRSVRSQHPVGIMMIMITPGGGPDDDDDD